Protein AF-A0AAU3KNT3-F1 (afdb_monomer_lite)

Radius of gyration: 29.98 Å; chains: 1; bounding box: 107×60×63 Å

pLDDT: mean 84.19, std 20.07, range [32.03, 98.81]

Foldseek 3Di:
DDDDDDDDDDDDDDDDDDDDDPPPPPPDPPPVDPPPQPDQPLQQLCPPHPLSPFDFALVQADADQFCDDQPRHSVNRVVLSVLVSQLCRQQEFDQCCAEVVDLVSNLVQFFLLQNVVCVVCSDPQNLLVCLQNHAYADPPKDFRPGGKGKHWYWDWDADPVRWIKIWIKMKIWTFIDDPDSSLDRDSLQRIKIKIKTWIWTADDDPVDDRSNGGIDTDDMDMDMPQFDPVQVSSSHGDHPRPPPPPDPPPDDSNVSVDSVDDDDPDPDD

Secondary structure (DSSP, 8-state):
--------------------------------PPPPP----TTSTTTTSGGGGSEEGGGG-PPPPP--BTTB-HHHHHHHHHHHHHHHHHHHT-HHHHHH---HHHHTTS-HHHHHHHGGGSSTT-HHHHTTT---BPTT--B-SSPPEEEEEEEEEE-TTS-EEEEEEEEEEEEBPPSSGGG--SGGGTEEEEEEEEEEEEE--TTS-TTT-EEEEEEEEEEEESB-HHHHTTT-B-B-TTS--SS---S-GGGGG-TTSPPPSS---

Sequence (269 aa):
MGIPAVLAVLITAALLHHPHSNTLNVNIPLTSAAPPAFQVDQARPFDNTPAANWASGAAGIVLPAAAPIGRYSAAQVESAMTRAQQLIVLERLDPHVLETGDAEPVLALLAPGQVAELRPKLTPGNESQNWWVTAKIAPGFRLLPAAPRINGDMSPALDKDGELTIKTNYIVAYAFSAPDPSAVHDPMDIIVVARQETEYTLIDDSGYDAASQGMWFGEINAFTYAGDCAWFRKGFLAPSLGEAGVGPAVRPTEQYFDPTIPLPTEHDC

Structure (mmCIF, N/CA/C/O backbone):
data_AF-A0AAU3KNT3-F1
#
_entry.id   AF-A0AAU3KNT3-F1
#
loop_
_atom_site.group_PDB
_atom_site.id
_atom_site.type_symbol
_atom_site.label_atom_id
_atom_site.label_alt_id
_atom_site.label_comp_id
_atom_site.label_asym_id
_atom_site.label_entity_id
_atom_site.label_seq_id
_atom_site.pdbx_PDB_ins_code
_atom_site.Cartn_x
_atom_site.Cartn_y
_atom_site.Cartn_z
_atom_site.occupancy
_atom_site.B_iso_or_equiv
_atom_site.auth_seq_id
_atom_site.auth_comp_id
_atom_site.auth_asym_id
_atom_site.auth_atom_id
_atom_site.pdbx_PDB_model_num
ATOM 1 N N . MET A 1 1 ? 86.315 -7.206 -9.913 1.00 38.81 1 MET A N 1
ATOM 2 C CA . MET A 1 1 ? 87.542 -7.517 -10.681 1.00 38.81 1 MET A CA 1
ATOM 3 C C . MET A 1 1 ? 87.773 -9.019 -10.606 1.00 38.81 1 MET A C 1
ATOM 5 O O . MET A 1 1 ? 87.867 -9.515 -9.495 1.00 38.81 1 MET A O 1
ATOM 9 N N . GLY A 1 2 ? 87.839 -9.706 -11.753 1.00 37.56 2 GLY A N 1
ATOM 10 C CA . GLY A 1 2 ? 88.375 -11.073 -11.872 1.00 37.56 2 GLY A CA 1
ATOM 11 C C . GLY A 1 2 ? 87.355 -12.196 -12.115 1.00 37.56 2 GLY A C 1
ATOM 12 O O . GLY A 1 2 ? 86.850 -12.775 -11.165 1.00 37.56 2 GLY A O 1
ATOM 13 N N . ILE A 1 3 ? 87.110 -12.522 -13.390 1.00 39.88 3 ILE A N 1
ATOM 14 C CA . ILE A 1 3 ? 86.593 -13.826 -13.866 1.00 39.88 3 ILE A CA 1
ATOM 15 C C . ILE A 1 3 ? 87.794 -14.793 -13.947 1.00 39.88 3 ILE A C 1
ATOM 17 O O . ILE A 1 3 ? 88.883 -14.333 -14.303 1.00 39.88 3 ILE A O 1
ATOM 21 N N . PRO A 1 4 ? 87.659 -16.081 -13.582 1.00 44.31 4 PRO A N 1
ATOM 22 C CA . PRO A 1 4 ? 87.634 -17.181 -14.575 1.00 44.31 4 PRO A CA 1
ATOM 23 C C . PRO A 1 4 ? 86.725 -18.343 -14.098 1.00 44.31 4 PRO A C 1
ATOM 25 O O . PRO A 1 4 ? 86.253 -18.335 -12.973 1.00 44.31 4 PRO A O 1
ATOM 28 N N . ALA A 1 5 ? 86.398 -19.411 -14.815 1.00 36.00 5 ALA A N 1
ATOM 29 C CA . ALA A 1 5 ? 86.617 -19.889 -16.168 1.00 36.00 5 ALA A CA 1
ATOM 30 C C . ALA A 1 5 ? 85.535 -20.958 -16.418 1.00 36.00 5 ALA A C 1
ATOM 32 O O . ALA A 1 5 ? 84.958 -21.534 -15.498 1.00 36.00 5 ALA A O 1
ATOM 33 N N . VAL A 1 6 ? 85.297 -21.201 -17.697 1.00 32.28 6 VAL A N 1
ATOM 34 C CA . VAL A 1 6 ? 84.351 -22.144 -18.283 1.00 32.28 6 VAL A CA 1
ATOM 35 C C . VAL A 1 6 ? 84.777 -23.593 -18.023 1.00 32.28 6 VAL A C 1
ATOM 37 O O . VAL A 1 6 ? 85.951 -23.920 -18.184 1.00 32.28 6 VAL A O 1
ATOM 40 N N . LEU A 1 7 ? 83.813 -24.478 -17.747 1.00 33.75 7 LEU A N 1
ATOM 41 C CA . LEU A 1 7 ? 83.966 -25.913 -17.982 1.00 33.75 7 LEU A CA 1
ATOM 42 C C . LEU A 1 7 ? 82.823 -26.398 -18.880 1.00 33.75 7 LEU A C 1
ATOM 44 O O . LEU A 1 7 ? 81.652 -26.361 -18.511 1.00 33.75 7 LEU A O 1
ATOM 48 N N . ALA A 1 8 ? 83.198 -26.796 -20.092 1.00 32.03 8 ALA A N 1
ATOM 49 C CA . ALA A 1 8 ? 82.325 -27.353 -21.108 1.00 32.03 8 ALA A CA 1
ATOM 50 C C . ALA A 1 8 ? 82.106 -28.849 -20.842 1.00 32.03 8 ALA A C 1
ATOM 52 O O . ALA A 1 8 ? 83.071 -29.595 -20.681 1.00 32.03 8 ALA A O 1
ATOM 53 N N . VAL A 1 9 ? 80.848 -29.292 -20.845 1.00 36.00 9 VAL A N 1
ATOM 54 C CA . VAL A 1 9 ? 80.492 -30.713 -20.908 1.00 36.00 9 VAL A CA 1
ATOM 55 C C . VAL A 1 9 ? 79.796 -30.957 -22.241 1.00 36.00 9 VAL A C 1
ATOM 57 O O . VAL A 1 9 ? 78.704 -30.457 -22.501 1.00 36.00 9 VAL A O 1
ATOM 60 N N . LEU A 1 10 ? 80.485 -31.708 -23.097 1.00 33.81 10 LEU A N 1
ATOM 61 C CA . LEU A 1 10 ? 79.974 -32.301 -24.326 1.00 33.81 10 LEU A CA 1
ATOM 62 C C . LEU A 1 10 ? 78.996 -33.423 -23.964 1.00 33.81 10 LEU A C 1
ATOM 64 O O . LEU A 1 10 ? 79.402 -34.412 -23.357 1.00 33.81 10 LEU A O 1
ATOM 68 N N . ILE A 1 11 ? 77.733 -33.298 -24.372 1.00 36.53 11 ILE A N 1
ATOM 69 C CA . ILE A 1 11 ? 76.789 -34.420 -24.406 1.00 36.53 11 ILE A CA 1
ATOM 70 C C . ILE A 1 11 ? 76.469 -34.700 -25.871 1.00 36.53 11 ILE A C 1
ATOM 72 O O . ILE A 1 11 ? 75.961 -33.853 -26.603 1.00 36.53 11 ILE A O 1
ATOM 76 N N . THR A 1 12 ? 76.840 -35.899 -26.294 1.00 35.97 12 THR A N 1
ATOM 77 C CA . THR A 1 12 ? 76.614 -36.478 -27.612 1.00 35.97 12 THR A CA 1
ATOM 78 C C . THR A 1 12 ? 75.119 -36.643 -27.889 1.00 35.97 12 THR A C 1
ATOM 80 O O . THR A 1 12 ? 74.399 -37.309 -27.148 1.00 35.97 12 THR A O 1
ATOM 83 N N . ALA A 1 13 ? 74.655 -36.051 -28.989 1.00 34.31 13 ALA A N 1
ATOM 84 C CA . ALA A 1 13 ? 73.304 -36.226 -29.503 1.00 34.31 13 ALA A CA 1
ATOM 85 C C . ALA A 1 13 ? 73.156 -37.612 -30.155 1.00 34.31 13 ALA A C 1
ATOM 87 O O . ALA A 1 13 ? 73.777 -37.891 -31.180 1.00 34.31 13 ALA A O 1
ATOM 88 N N . ALA A 1 14 ? 72.312 -38.473 -29.584 1.00 37.47 14 ALA A N 1
ATOM 89 C CA . ALA A 1 14 ? 71.797 -39.654 -30.267 1.00 37.47 14 ALA A CA 1
ATOM 90 C C . ALA A 1 14 ? 70.493 -39.276 -30.987 1.00 37.47 14 ALA A C 1
ATOM 92 O O . ALA A 1 14 ? 69.484 -38.966 -30.353 1.00 37.47 14 ALA A O 1
ATOM 93 N N . LEU A 1 15 ? 70.535 -39.270 -32.322 1.00 40.66 15 LEU A N 1
ATOM 94 C CA . LEU A 1 15 ? 69.383 -39.054 -33.196 1.00 40.66 15 LEU A CA 1
ATOM 95 C C . LEU A 1 15 ? 68.394 -40.225 -33.087 1.00 40.66 15 LEU A C 1
ATOM 97 O O . LEU A 1 15 ? 68.618 -41.286 -33.665 1.00 40.66 15 LEU A O 1
ATOM 101 N N . LEU A 1 16 ? 67.267 -40.007 -32.411 1.00 42.38 16 LEU A N 1
ATOM 102 C CA . LEU A 1 16 ? 66.078 -40.853 -32.515 1.00 42.38 16 LEU A CA 1
ATOM 103 C C . LEU A 1 16 ? 65.054 -40.149 -33.410 1.00 42.38 16 LEU A C 1
ATOM 105 O O . LEU A 1 16 ? 64.386 -39.201 -32.993 1.00 42.38 16 LEU A O 1
ATOM 109 N N . HIS A 1 17 ? 64.962 -40.622 -34.654 1.00 44.31 17 HIS A N 1
ATOM 110 C CA . HIS A 1 17 ? 63.930 -40.252 -35.620 1.00 44.31 17 HIS A CA 1
ATOM 111 C C . HIS A 1 17 ? 62.540 -40.494 -35.017 1.00 44.31 17 HIS A C 1
ATOM 113 O O . HIS A 1 17 ? 62.153 -41.642 -34.812 1.00 44.31 17 HIS A O 1
ATOM 119 N N . HIS A 1 18 ? 61.793 -39.420 -34.757 1.00 44.78 18 HIS A N 1
ATOM 120 C CA . HIS A 1 18 ? 60.367 -39.492 -34.445 1.00 44.78 18 HIS A CA 1
ATOM 121 C C . HIS A 1 18 ? 59.552 -39.048 -35.669 1.00 44.78 18 HIS A C 1
ATOM 123 O O . HIS A 1 18 ? 59.924 -38.073 -36.326 1.00 44.78 18 HIS A O 1
ATOM 129 N N . PRO A 1 19 ? 58.479 -39.780 -36.009 1.00 43.50 19 PRO A N 1
ATOM 130 C CA . PRO A 1 19 ? 57.713 -39.580 -37.232 1.00 43.50 19 PRO A CA 1
ATOM 131 C C . PRO A 1 19 ? 57.006 -38.221 -37.242 1.00 43.50 19 PRO A C 1
ATOM 133 O O . PRO A 1 19 ? 56.515 -37.752 -36.218 1.00 43.50 19 PRO A O 1
ATOM 136 N N . HIS A 1 20 ? 56.939 -37.609 -38.427 1.00 39.12 20 HIS A N 1
ATOM 137 C CA . HIS A 1 20 ? 56.160 -36.403 -38.690 1.00 39.12 20 HIS A CA 1
ATOM 138 C C . HIS A 1 20 ? 54.691 -36.611 -38.297 1.00 39.12 20 HIS A C 1
ATOM 140 O O . HIS A 1 20 ? 53.925 -37.248 -39.019 1.00 39.12 20 HIS A O 1
ATOM 146 N N . SER A 1 21 ? 54.283 -36.040 -37.165 1.00 47.41 21 SER A N 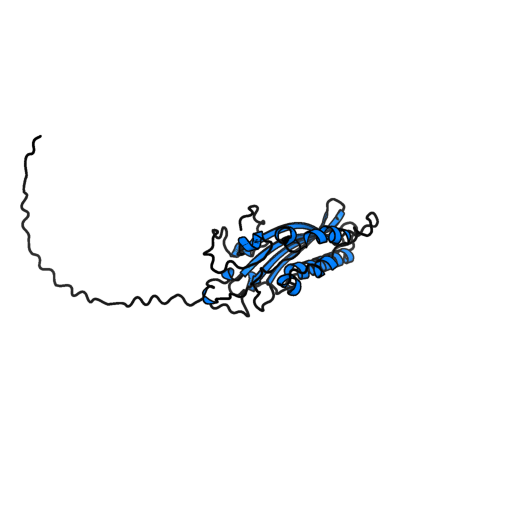1
ATOM 147 C CA . SER A 1 21 ? 52.873 -35.861 -36.837 1.00 47.41 21 SER A CA 1
ATOM 148 C C . SER A 1 21 ? 52.301 -34.773 -37.744 1.00 47.41 21 SER A C 1
ATOM 150 O O . SER A 1 21 ? 52.537 -33.586 -37.530 1.00 47.41 21 SER A O 1
ATOM 152 N N . ASN A 1 22 ? 51.561 -35.184 -38.775 1.00 43.16 22 ASN A N 1
ATOM 153 C CA . ASN A 1 22 ? 50.685 -34.308 -39.550 1.00 43.16 22 ASN A CA 1
ATOM 154 C C . ASN A 1 22 ? 49.631 -33.713 -38.604 1.00 43.16 22 ASN A C 1
ATOM 156 O O . ASN A 1 22 ? 48.659 -34.380 -38.251 1.00 43.16 22 ASN A O 1
ATOM 160 N N . THR A 1 23 ? 49.805 -32.463 -38.181 1.00 46.16 23 THR A N 1
ATOM 161 C CA . THR A 1 23 ? 48.745 -31.715 -37.504 1.00 46.16 23 THR A CA 1
ATOM 162 C C . THR A 1 23 ? 47.722 -31.286 -38.547 1.00 46.16 23 THR A C 1
ATOM 164 O O . THR A 1 23 ? 47.952 -30.352 -39.315 1.00 46.16 23 THR A O 1
ATOM 167 N N . LEU A 1 24 ? 46.588 -31.986 -38.595 1.00 45.69 24 LEU A N 1
ATOM 168 C CA . LEU A 1 24 ? 45.387 -31.490 -39.257 1.00 45.69 24 LEU A CA 1
ATOM 169 C C . LEU A 1 24 ? 44.935 -30.228 -38.510 1.00 45.69 24 LEU A C 1
ATOM 171 O O . LEU A 1 24 ? 44.386 -30.314 -37.413 1.00 45.69 24 LEU A O 1
ATOM 175 N N . ASN A 1 25 ? 45.188 -29.058 -39.097 1.00 49.94 25 ASN A N 1
ATOM 176 C CA . ASN A 1 25 ? 44.596 -27.800 -38.655 1.00 49.94 25 ASN A CA 1
ATOM 177 C C . ASN A 1 25 ? 43.091 -27.848 -38.936 1.00 49.94 25 ASN A C 1
ATOM 179 O O . ASN A 1 25 ? 42.632 -27.504 -40.025 1.00 49.94 25 ASN A O 1
ATOM 183 N N . VAL A 1 26 ? 42.319 -28.293 -37.949 1.00 48.62 26 VAL A N 1
ATOM 184 C CA . VAL A 1 26 ? 40.870 -28.112 -37.945 1.00 48.62 26 VAL A CA 1
ATOM 185 C C . VAL A 1 26 ? 40.608 -26.664 -37.538 1.00 48.62 26 VAL A C 1
ATOM 187 O O . VAL A 1 26 ? 40.614 -26.327 -36.357 1.00 48.62 26 VAL A O 1
ATOM 190 N N . ASN A 1 27 ? 40.395 -25.793 -38.526 1.00 51.06 27 ASN A N 1
ATOM 191 C CA . ASN A 1 27 ? 39.781 -24.489 -38.292 1.00 51.06 27 ASN A CA 1
ATOM 192 C C . ASN A 1 27 ? 38.331 -24.733 -37.860 1.00 51.06 27 ASN A C 1
ATOM 194 O O . ASN A 1 27 ? 37.451 -24.902 -38.701 1.00 51.06 27 ASN A O 1
ATOM 198 N N . ILE A 1 28 ? 38.082 -24.777 -36.552 1.00 56.41 28 ILE A N 1
ATOM 199 C CA . ILE A 1 28 ? 36.731 -24.651 -36.010 1.00 56.41 28 ILE A CA 1
ATOM 200 C C . ILE A 1 28 ? 36.399 -23.158 -36.097 1.00 56.41 28 ILE A C 1
ATOM 202 O O . ILE A 1 28 ? 37.044 -22.372 -35.397 1.00 56.41 28 ILE A O 1
ATOM 206 N N . PRO A 1 29 ? 35.460 -22.713 -36.951 1.00 51.22 29 PRO A N 1
ATOM 207 C CA . PRO A 1 29 ? 34.965 -21.355 -36.833 1.00 51.22 29 PRO A CA 1
ATOM 208 C C . PRO A 1 29 ? 34.344 -21.228 -35.441 1.00 51.22 29 PRO A C 1
ATOM 210 O O . PRO A 1 29 ? 33.356 -21.889 -35.130 1.00 51.22 29 PRO A O 1
ATOM 213 N N . LEU A 1 30 ? 34.942 -20.396 -34.587 1.00 48.66 30 LEU A N 1
ATOM 214 C CA . LEU A 1 30 ? 34.310 -19.921 -33.361 1.00 48.66 30 LEU A CA 1
ATOM 215 C C . LEU A 1 30 ? 33.173 -18.987 -33.776 1.00 48.66 30 LEU A C 1
ATOM 217 O O . LEU A 1 30 ? 33.281 -17.766 -33.710 1.00 48.66 30 LEU A O 1
ATOM 221 N N . THR A 1 31 ? 32.071 -19.558 -34.254 1.00 51.12 31 THR A N 1
ATOM 222 C CA . THR A 1 31 ? 30.797 -18.856 -34.239 1.00 51.12 31 THR A CA 1
ATOM 223 C C . THR A 1 31 ? 30.369 -18.851 -32.779 1.00 51.12 31 THR A C 1
ATOM 225 O O . THR A 1 31 ? 29.704 -19.770 -32.311 1.00 51.12 31 THR A O 1
ATOM 228 N N . SER A 1 32 ? 30.826 -17.849 -32.024 1.00 52.97 32 SER A N 1
ATOM 229 C CA . SER A 1 32 ? 30.214 -17.515 -30.743 1.00 52.97 32 SER A CA 1
ATOM 230 C C . SER A 1 32 ? 28.806 -17.029 -31.064 1.00 52.97 32 SER A C 1
ATOM 232 O O . SER A 1 32 ? 28.589 -15.841 -31.289 1.00 52.97 32 SER A O 1
ATOM 234 N N . ALA A 1 33 ? 27.861 -17.960 -31.197 1.00 57.41 33 ALA A N 1
ATOM 235 C CA . ALA A 1 33 ? 26.455 -17.616 -31.201 1.00 57.41 33 ALA A CA 1
ATOM 236 C C . ALA A 1 33 ? 26.199 -16.889 -29.879 1.00 57.41 33 ALA A C 1
ATOM 238 O O . ALA A 1 33 ? 26.482 -17.437 -28.812 1.00 57.41 33 ALA A O 1
ATOM 239 N N . ALA A 1 34 ? 25.747 -15.635 -29.953 1.00 56.88 34 ALA A N 1
ATOM 240 C CA . ALA A 1 34 ? 25.234 -14.961 -28.773 1.00 56.88 34 ALA A CA 1
ATOM 241 C C . ALA A 1 34 ? 24.179 -15.886 -28.138 1.00 56.88 34 ALA A C 1
ATOM 243 O O . ALA A 1 34 ? 23.410 -16.505 -28.888 1.00 56.88 34 ALA A O 1
ATOM 244 N N . PRO A 1 35 ? 24.165 -16.046 -26.802 1.00 54.28 35 PRO A N 1
ATOM 245 C CA . PRO A 1 35 ? 23.110 -16.809 -26.154 1.00 54.28 35 PRO A CA 1
ATOM 246 C C . PRO A 1 35 ? 21.751 -16.276 -26.635 1.00 54.28 35 PRO A C 1
ATOM 248 O O . PRO A 1 35 ? 21.630 -15.070 -26.879 1.00 54.28 35 PRO A O 1
ATOM 251 N N . PRO A 1 36 ? 20.751 -17.150 -26.850 1.00 52.44 36 PRO A N 1
ATOM 252 C CA . PRO A 1 36 ? 19.437 -16.699 -27.284 1.00 52.44 36 PRO A CA 1
ATOM 253 C C . PRO A 1 36 ? 18.943 -15.633 -26.305 1.00 52.44 36 PRO A C 1
ATOM 255 O O . PRO A 1 36 ? 18.970 -15.854 -25.095 1.00 52.44 36 PRO A O 1
ATOM 258 N N . ALA A 1 37 ? 18.544 -14.472 -26.832 1.00 58.66 37 ALA A N 1
ATOM 259 C CA . ALA A 1 37 ? 17.970 -13.406 -26.022 1.00 58.66 37 ALA A CA 1
ATOM 260 C C . ALA A 1 37 ? 16.816 -13.988 -25.199 1.00 58.66 37 ALA A C 1
ATOM 262 O O . ALA A 1 37 ? 15.975 -14.707 -25.751 1.00 58.66 37 ALA A O 1
ATOM 263 N N . PHE A 1 38 ? 16.791 -13.706 -23.897 1.00 66.56 38 PHE A N 1
ATOM 264 C CA . PHE A 1 38 ? 15.674 -14.089 -23.050 1.00 66.56 38 PHE A CA 1
ATOM 265 C C . PHE A 1 38 ? 14.406 -13.450 -23.632 1.00 66.56 38 PHE A C 1
ATOM 267 O O . PHE A 1 38 ? 14.299 -12.233 -23.760 1.00 66.56 38 PHE A O 1
ATOM 274 N N . GLN A 1 39 ? 13.469 -14.280 -24.089 1.00 69.25 39 GLN A N 1
ATOM 275 C CA . GLN A 1 39 ? 12.216 -13.800 -24.661 1.00 69.25 39 GLN A CA 1
ATOM 276 C C . GLN A 1 39 ? 11.218 -13.631 -23.519 1.00 69.25 39 GLN A C 1
ATOM 278 O O . GLN A 1 39 ? 10.672 -14.614 -23.021 1.00 69.25 39 GLN A O 1
ATOM 283 N N . VAL A 1 40 ? 10.975 -12.385 -23.113 1.00 76.00 40 VAL A N 1
ATOM 284 C CA . VAL A 1 40 ? 9.902 -12.062 -22.166 1.00 76.00 40 VAL A CA 1
ATOM 285 C C . VAL A 1 40 ? 8.558 -12.382 -22.815 1.00 76.00 40 VAL A C 1
ATOM 287 O O . VAL A 1 40 ? 8.159 -11.734 -23.786 1.00 76.00 40 VAL A O 1
ATOM 290 N N . ASP A 1 41 ? 7.820 -13.335 -22.249 1.00 84.81 41 ASP A N 1
ATOM 291 C CA . ASP A 1 41 ? 6.394 -13.464 -22.531 1.00 84.81 41 ASP A CA 1
ATOM 292 C C . ASP A 1 41 ? 5.657 -12.332 -21.809 1.00 84.81 41 ASP A C 1
ATOM 294 O O . ASP A 1 41 ? 5.425 -12.380 -20.603 1.00 84.81 41 ASP A O 1
ATOM 298 N N . GLN A 1 42 ? 5.289 -11.288 -22.551 1.00 82.75 42 GLN A N 1
ATOM 299 C CA . GLN A 1 42 ? 4.629 -10.112 -21.982 1.00 82.75 42 GLN A CA 1
ATOM 300 C C . GLN A 1 42 ? 3.289 -10.433 -21.302 1.00 82.75 42 GLN A C 1
ATOM 302 O O . GLN A 1 42 ? 2.850 -9.669 -20.444 1.00 82.75 42 GLN A O 1
ATOM 307 N N . ALA A 1 43 ? 2.640 -11.546 -21.668 1.00 85.00 43 ALA A N 1
ATOM 308 C CA . ALA A 1 43 ? 1.402 -11.998 -21.037 1.00 85.00 43 ALA A CA 1
ATOM 309 C C . ALA A 1 43 ? 1.657 -12.803 -19.752 1.00 85.00 43 ALA A C 1
ATOM 311 O O . ALA A 1 43 ? 0.766 -12.920 -18.907 1.00 85.00 43 ALA A O 1
ATOM 312 N N . ARG A 1 44 ? 2.867 -13.348 -19.587 1.00 90.12 44 ARG A N 1
ATOM 313 C CA . ARG A 1 44 ? 3.299 -14.098 -18.401 1.00 90.12 44 ARG A CA 1
ATOM 314 C C . ARG A 1 44 ? 4.675 -13.627 -17.913 1.00 90.12 44 ARG A C 1
ATOM 316 O O . ARG A 1 44 ? 5.605 -14.425 -17.817 1.00 90.12 44 ARG A O 1
ATOM 323 N N . PRO A 1 45 ? 4.823 -12.341 -17.551 1.00 92.69 45 PRO A N 1
ATOM 324 C CA . PRO A 1 45 ? 6.142 -11.786 -17.263 1.00 92.69 45 PRO A CA 1
ATOM 325 C C . PRO A 1 45 ? 6.763 -12.319 -15.970 1.00 92.69 45 PRO A C 1
ATOM 327 O O . PRO A 1 45 ? 7.957 -12.165 -15.766 1.00 92.69 45 PRO A O 1
ATOM 330 N N . PHE A 1 46 ? 5.963 -12.951 -15.108 1.00 93.81 46 PHE A N 1
ATOM 331 C CA . PHE A 1 46 ? 6.411 -13.515 -13.836 1.00 93.81 46 PHE A CA 1
ATOM 332 C C . PHE A 1 46 ? 6.855 -14.981 -13.939 1.00 93.81 46 PHE A C 1
ATOM 334 O O . PHE A 1 46 ? 7.303 -15.527 -12.929 1.00 93.81 46 PHE A O 1
ATOM 341 N N . ASP A 1 47 ? 6.723 -15.631 -15.104 1.00 91.88 47 ASP A N 1
ATOM 342 C CA . ASP A 1 47 ? 7.170 -17.016 -15.294 1.00 91.88 47 ASP A CA 1
ATOM 343 C C . ASP A 1 47 ? 8.650 -17.161 -14.893 1.00 91.88 47 ASP A C 1
ATOM 345 O O . ASP A 1 47 ? 9.480 -16.298 -15.173 1.00 91.88 47 ASP A O 1
ATOM 349 N N . ASN A 1 48 ? 8.983 -18.278 -14.240 1.00 88.81 48 ASN A N 1
ATOM 350 C CA . ASN A 1 48 ? 10.304 -18.550 -13.650 1.00 88.81 48 ASN A CA 1
ATOM 351 C C . ASN A 1 48 ? 10.690 -17.662 -12.449 1.00 88.81 48 ASN A C 1
ATOM 353 O O . ASN A 1 48 ? 11.851 -17.651 -12.051 1.00 88.81 48 ASN A O 1
ATOM 357 N N . THR A 1 49 ? 9.724 -16.990 -11.817 1.00 90.88 49 THR A N 1
ATOM 358 C CA . THR A 1 49 ? 9.896 -16.355 -10.498 1.00 90.88 49 THR A CA 1
ATOM 359 C C . THR A 1 49 ? 8.910 -16.932 -9.477 1.00 90.88 49 THR A C 1
ATOM 361 O O . THR A 1 49 ? 7.858 -17.453 -9.867 1.00 90.88 49 THR A O 1
ATOM 364 N N . PRO A 1 50 ? 9.167 -16.809 -8.160 1.00 94.06 50 PRO A N 1
ATOM 365 C CA . PRO A 1 50 ? 8.188 -17.185 -7.139 1.00 94.06 50 PRO A CA 1
ATOM 366 C C . PRO A 1 50 ? 6.829 -16.479 -7.295 1.00 94.06 50 PRO A C 1
ATOM 368 O O . PRO A 1 50 ? 5.792 -17.083 -7.009 1.00 94.06 50 PRO A O 1
ATOM 371 N N . ALA A 1 51 ? 6.815 -15.244 -7.816 1.00 95.38 51 ALA A N 1
ATOM 372 C CA . ALA A 1 51 ? 5.599 -14.458 -8.031 1.00 95.38 51 ALA A CA 1
ATOM 373 C C . ALA A 1 51 ? 4.642 -15.047 -9.083 1.00 95.38 51 ALA A C 1
ATOM 375 O O . ALA A 1 51 ? 3.461 -14.692 -9.085 1.00 95.38 51 ALA A O 1
ATOM 376 N N . ALA A 1 52 ? 5.091 -15.986 -9.928 1.00 94.88 52 ALA A N 1
ATOM 377 C CA . ALA A 1 52 ? 4.208 -16.732 -10.831 1.00 94.88 52 ALA A CA 1
ATOM 378 C C . ALA A 1 52 ? 3.078 -17.464 -10.083 1.00 94.88 52 ALA A C 1
ATOM 380 O O . ALA A 1 52 ? 1.989 -17.646 -10.626 1.00 94.88 52 ALA A O 1
ATOM 381 N N . ASN A 1 53 ? 3.330 -17.858 -8.829 1.00 95.19 53 ASN A N 1
ATOM 382 C CA . ASN A 1 53 ? 2.382 -18.598 -7.994 1.00 95.19 53 ASN A CA 1
ATOM 383 C C . ASN A 1 53 ? 1.462 -17.693 -7.162 1.00 95.19 53 ASN A C 1
ATOM 385 O O . ASN A 1 53 ? 0.601 -18.191 -6.438 1.00 95.19 53 ASN A O 1
ATOM 389 N N . TRP A 1 54 ? 1.645 -16.375 -7.225 1.00 96.81 54 TRP A N 1
ATOM 390 C CA . TRP A 1 54 ? 0.838 -15.421 -6.472 1.00 96.81 54 TRP A CA 1
ATOM 391 C C . TRP A 1 54 ? -0.419 -15.029 -7.240 1.00 96.81 54 TRP A C 1
ATOM 393 O O . TRP A 1 54 ? -0.473 -15.058 -8.475 1.00 96.81 54 TRP A O 1
ATOM 403 N N . ALA A 1 55 ? -1.444 -14.607 -6.509 1.00 97.19 55 ALA A N 1
ATOM 404 C CA . ALA A 1 55 ? -2.642 -14.065 -7.123 1.00 97.19 55 ALA A CA 1
ATOM 405 C C . ALA A 1 55 ? -2.366 -12.692 -7.768 1.00 97.19 55 ALA A C 1
ATOM 407 O O . ALA A 1 55 ? -1.454 -11.954 -7.389 1.00 97.19 55 ALA A O 1
ATOM 408 N N . SER A 1 56 ? -3.155 -12.370 -8.791 1.00 96.56 56 SER A N 1
ATOM 409 C CA . SER A 1 56 ? -3.085 -11.090 -9.499 1.00 96.56 56 SER A CA 1
ATOM 410 C C . SER A 1 56 ? -3.930 -10.025 -8.810 1.00 96.56 56 SER A C 1
ATOM 412 O O . SER A 1 56 ? -5.110 -10.252 -8.535 1.00 96.56 56 SER A O 1
ATOM 414 N N . GLY A 1 57 ? -3.356 -8.836 -8.625 1.00 96.69 57 GLY A N 1
ATOM 415 C CA . GLY A 1 57 ? -4.059 -7.661 -8.118 1.00 96.69 57 GLY A CA 1
ATOM 416 C C . GLY A 1 57 ? -4.789 -7.921 -6.797 1.00 96.69 57 GLY A C 1
ATOM 417 O O . GLY A 1 57 ? -4.326 -8.680 -5.952 1.00 96.69 57 GLY A O 1
ATOM 418 N N . ALA A 1 58 ? -5.972 -7.325 -6.634 1.00 97.19 58 ALA A N 1
ATOM 419 C CA . ALA A 1 58 ? -6.751 -7.406 -5.395 1.00 97.19 58 ALA A CA 1
ATOM 420 C C . ALA A 1 58 ? -7.078 -8.843 -4.935 1.00 97.19 58 ALA A C 1
ATOM 422 O O . ALA A 1 58 ? -7.307 -9.065 -3.749 1.00 97.19 58 ALA A O 1
ATOM 423 N N . ALA A 1 59 ? -7.064 -9.830 -5.840 1.00 97.38 59 ALA A N 1
ATOM 424 C CA . ALA A 1 59 ? -7.332 -11.224 -5.493 1.00 97.38 59 ALA A CA 1
ATOM 425 C C . ALA A 1 59 ? -6.271 -11.839 -4.559 1.00 97.38 59 ALA A C 1
ATOM 427 O O . ALA A 1 59 ? -6.548 -12.858 -3.932 1.00 97.38 59 ALA A O 1
ATOM 428 N N . GLY A 1 60 ? -5.074 -11.247 -4.458 1.00 96.56 60 GLY A N 1
ATOM 429 C CA . GLY A 1 60 ? -4.042 -11.680 -3.507 1.00 96.56 60 GLY A CA 1
ATOM 430 C C . GLY A 1 60 ? -4.137 -11.045 -2.123 1.00 96.56 60 GLY A C 1
ATOM 431 O O . GLY A 1 60 ? -3.326 -11.359 -1.258 1.00 96.56 60 GLY A O 1
ATOM 432 N N . ILE A 1 61 ? -5.126 -10.181 -1.887 1.00 97.94 61 ILE A N 1
ATOM 433 C CA . ILE A 1 61 ? -5.356 -9.550 -0.587 1.00 97.94 61 ILE A CA 1
ATOM 434 C C . ILE A 1 61 ? -6.542 -10.253 0.068 1.00 97.94 61 ILE A C 1
ATOM 436 O O . ILE A 1 61 ? -7.695 -9.866 -0.121 1.00 97.94 61 ILE A O 1
ATOM 440 N N . VAL A 1 62 ? -6.263 -11.326 0.804 1.00 96.94 62 VAL A N 1
ATOM 441 C CA . VAL A 1 62 ? -7.291 -12.130 1.475 1.00 96.94 62 VAL A CA 1
ATOM 442 C C . VAL A 1 62 ? -7.461 -11.652 2.912 1.00 96.94 62 VAL A C 1
ATOM 444 O O . VAL A 1 62 ? -6.498 -11.600 3.673 1.00 96.94 62 VAL A O 1
ATOM 447 N N . LEU A 1 63 ? -8.697 -11.329 3.290 1.00 98.00 63 LEU A N 1
ATOM 448 C CA . LEU A 1 63 ? -9.028 -10.964 4.664 1.00 98.00 63 LEU A CA 1
ATOM 449 C C . LEU A 1 63 ? -9.101 -12.230 5.531 1.00 98.00 63 LEU A C 1
ATOM 451 O O . LEU A 1 63 ? -9.779 -13.190 5.142 1.00 98.00 63 LEU A O 1
ATOM 455 N N . PRO A 1 64 ? -8.463 -12.254 6.713 1.00 97.88 64 PRO A N 1
ATOM 456 C CA . PRO A 1 64 ? -8.690 -13.319 7.677 1.00 97.88 64 PRO A CA 1
ATOM 457 C C . PRO A 1 64 ? -10.117 -13.240 8.240 1.00 97.88 64 PRO A C 1
ATOM 459 O O . PRO A 1 64 ? -10.789 -12.210 8.168 1.00 97.88 64 PRO A O 1
ATOM 462 N N . ALA A 1 65 ? -10.582 -14.336 8.844 1.00 97.69 65 ALA A N 1
ATOM 463 C CA . ALA A 1 65 ? -11.874 -14.349 9.521 1.00 97.69 65 ALA A CA 1
ATOM 464 C C . ALA A 1 65 ? -11.889 -13.327 10.670 1.00 97.69 65 ALA A C 1
ATOM 466 O O . ALA A 1 65 ? -11.040 -13.370 11.562 1.00 97.69 65 ALA A O 1
ATOM 467 N N . ALA A 1 66 ? -12.864 -12.419 10.653 1.00 98.31 66 ALA A N 1
ATOM 468 C CA . ALA A 1 66 ? -12.978 -11.386 11.670 1.00 98.31 66 ALA A CA 1
ATOM 469 C C . ALA A 1 66 ? -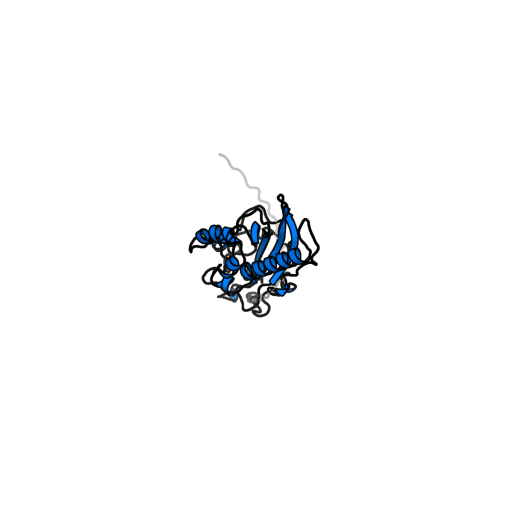13.477 -11.957 13.006 1.00 98.31 66 ALA A C 1
ATOM 471 O O . ALA A 1 66 ? -14.414 -12.757 13.064 1.00 98.31 66 ALA A O 1
ATOM 472 N N . ALA A 1 67 ? -12.873 -11.492 14.095 1.00 98.19 67 ALA A N 1
ATOM 473 C CA . ALA A 1 67 ? -13.256 -11.804 15.465 1.00 98.19 67 ALA A CA 1
ATOM 474 C C . ALA A 1 67 ? -13.302 -10.503 16.281 1.00 98.19 67 ALA A C 1
ATOM 476 O O . ALA A 1 67 ? -12.592 -9.556 15.938 1.00 98.19 67 ALA A O 1
ATOM 477 N N . PRO A 1 68 ? -14.128 -10.417 17.338 1.00 98.38 68 PRO A N 1
ATOM 478 C CA . PRO A 1 68 ? -14.136 -9.237 18.195 1.00 98.38 68 PRO A CA 1
ATOM 479 C C . PRO A 1 68 ? -12.793 -9.085 18.926 1.00 98.38 68 PRO A C 1
ATOM 481 O O . PRO A 1 68 ? -12.212 -10.076 19.374 1.00 98.38 68 PRO A O 1
ATOM 484 N N . ILE A 1 69 ? -12.325 -7.846 19.080 1.00 97.88 69 ILE A N 1
ATOM 485 C CA . ILE A 1 69 ? -11.079 -7.513 19.781 1.00 97.88 69 ILE A CA 1
ATOM 486 C C . ILE A 1 69 ? -11.235 -6.201 20.555 1.00 97.88 69 ILE A C 1
ATOM 488 O O . ILE A 1 69 ? -11.683 -5.189 20.019 1.00 97.88 69 ILE A O 1
ATOM 492 N N . GLY A 1 70 ? -10.886 -6.211 21.844 1.00 96.31 70 GLY A N 1
ATOM 493 C CA . GLY A 1 70 ? -11.090 -5.053 22.718 1.00 96.31 70 GLY A CA 1
ATOM 494 C C . GLY A 1 70 ? -12.552 -4.601 22.736 1.00 96.31 70 GLY A C 1
ATOM 495 O O . GLY A 1 70 ? -13.447 -5.392 23.032 1.00 96.31 70 GLY A O 1
ATOM 496 N N . ARG A 1 71 ? -12.785 -3.325 22.406 1.00 96.00 71 ARG A N 1
ATOM 497 C CA . ARG A 1 71 ? -14.129 -2.732 22.291 1.00 96.00 71 ARG A CA 1
ATOM 498 C C . ARG A 1 71 ? -14.797 -2.953 20.929 1.00 96.00 71 ARG A C 1
ATOM 500 O O . ARG A 1 71 ? -15.967 -2.617 20.774 1.00 96.00 71 ARG A O 1
ATOM 507 N N . TYR A 1 72 ? -14.073 -3.502 19.956 1.00 98.31 72 TYR A N 1
ATOM 508 C CA . TYR A 1 72 ? -14.531 -3.635 18.579 1.00 98.31 72 TYR A CA 1
ATOM 509 C C . TYR A 1 72 ? -15.235 -4.973 18.353 1.00 98.31 72 TYR A C 1
ATOM 511 O O . TYR A 1 72 ? -14.711 -6.049 18.654 1.00 98.31 72 TYR A O 1
ATOM 519 N N . SER A 1 73 ? -16.439 -4.909 17.791 1.00 98.38 73 SER A N 1
ATOM 520 C CA . SER A 1 73 ? -17.178 -6.085 17.330 1.00 98.38 73 SER A CA 1
ATOM 521 C C . SER A 1 73 ? -16.502 -6.741 16.120 1.00 98.38 73 SER A C 1
ATOM 523 O O . SER A 1 73 ? -15.759 -6.091 15.386 1.00 98.38 73 SER A O 1
ATOM 525 N N . ALA A 1 74 ? -16.815 -8.014 15.850 1.00 98.56 74 ALA A N 1
ATOM 526 C CA . ALA A 1 74 ? -16.315 -8.700 14.653 1.00 98.56 74 ALA A CA 1
ATOM 527 C C . ALA A 1 74 ? -16.647 -7.936 13.356 1.00 98.56 74 ALA A C 1
ATOM 529 O O . ALA A 1 74 ? -15.807 -7.851 12.469 1.00 98.56 74 ALA A O 1
ATOM 530 N N . ALA A 1 75 ? -17.830 -7.317 13.276 1.00 98.50 75 ALA A N 1
ATOM 531 C CA . ALA A 1 75 ? -18.237 -6.519 12.120 1.00 98.50 75 ALA A CA 1
ATOM 532 C C . ALA A 1 75 ? -17.406 -5.231 11.961 1.00 98.50 75 ALA A C 1
ATOM 534 O O . ALA A 1 75 ? -17.064 -4.853 10.844 1.00 98.50 75 ALA A O 1
ATOM 535 N N . GLN A 1 76 ? -17.042 -4.563 13.064 1.00 98.31 76 GLN A N 1
ATOM 536 C CA . GLN A 1 76 ? -16.139 -3.404 13.013 1.00 98.31 76 GLN A CA 1
ATOM 537 C C . GLN A 1 76 ? -14.731 -3.817 12.572 1.00 98.31 76 GLN A C 1
ATOM 539 O O . GLN A 1 76 ? -14.126 -3.136 11.747 1.00 98.31 76 GLN A O 1
ATOM 544 N N . VAL A 1 77 ? -14.239 -4.960 13.058 1.00 98.75 77 VAL A N 1
ATOM 545 C CA . VAL A 1 77 ? -12.946 -5.520 12.643 1.00 98.75 77 VAL A CA 1
ATOM 546 C C . VAL A 1 77 ? -12.942 -5.871 11.155 1.00 98.75 77 VAL A C 1
ATOM 548 O O . VAL A 1 77 ? -12.024 -5.484 10.435 1.00 98.75 77 VAL A O 1
ATOM 551 N N . GLU A 1 78 ? -13.989 -6.531 10.662 1.00 98.75 78 GLU A N 1
ATOM 552 C CA . GLU A 1 78 ? -14.161 -6.829 9.236 1.00 98.75 78 GLU A CA 1
ATOM 553 C C . GLU A 1 78 ? -14.206 -5.555 8.383 1.00 98.75 78 GLU A C 1
ATOM 555 O O . GLU A 1 78 ? -13.533 -5.467 7.354 1.00 98.75 78 GLU A O 1
ATOM 560 N N . SER A 1 79 ? -14.942 -4.534 8.832 1.00 98.50 79 SER A N 1
ATOM 561 C CA . SER A 1 79 ? -15.012 -3.245 8.142 1.00 98.50 79 SER A CA 1
ATOM 562 C C . SER A 1 79 ? -13.652 -2.543 8.087 1.00 98.50 79 SER A C 1
ATOM 564 O O . SER A 1 79 ? -13.315 -1.954 7.058 1.00 98.50 79 SER A O 1
ATOM 566 N N . ALA A 1 80 ? -12.863 -2.596 9.163 1.00 98.50 80 ALA A N 1
ATOM 567 C CA . ALA A 1 80 ? -11.524 -2.014 9.202 1.00 98.50 80 ALA A CA 1
ATOM 568 C C . ALA A 1 80 ? -10.562 -2.748 8.255 1.00 98.50 80 ALA A C 1
ATOM 570 O O . ALA A 1 80 ? -9.882 -2.102 7.459 1.00 98.50 80 ALA A O 1
ATOM 571 N N . MET A 1 81 ? -10.564 -4.087 8.268 1.00 98.81 81 MET A N 1
ATOM 572 C CA . MET A 1 81 ? -9.766 -4.901 7.339 1.00 98.81 81 MET A CA 1
ATOM 573 C C . MET A 1 81 ? -10.171 -4.673 5.879 1.00 98.81 81 MET A C 1
ATOM 575 O O . MET A 1 81 ? -9.310 -4.566 5.010 1.00 98.81 81 MET A O 1
ATOM 579 N N . THR A 1 82 ? -11.469 -4.518 5.602 1.00 98.75 82 THR A N 1
ATOM 580 C CA . THR A 1 82 ? -11.969 -4.183 4.258 1.00 98.75 82 THR A CA 1
ATOM 581 C C . THR A 1 82 ? -11.435 -2.831 3.793 1.00 98.75 82 THR A C 1
ATOM 583 O O . THR A 1 82 ? -11.006 -2.689 2.649 1.00 98.75 82 THR A O 1
ATOM 586 N N . ARG A 1 83 ? -11.403 -1.831 4.679 1.00 98.62 83 ARG A N 1
ATOM 587 C CA . ARG A 1 83 ? -10.861 -0.509 4.349 1.00 98.62 83 ARG A CA 1
ATOM 588 C C . ARG A 1 83 ? -9.343 -0.534 4.152 1.00 98.62 83 ARG A C 1
ATOM 590 O O . ARG A 1 83 ? -8.857 0.116 3.233 1.00 98.62 83 ARG A O 1
ATOM 597 N N . ALA A 1 84 ? -8.613 -1.321 4.944 1.00 98.75 84 ALA A N 1
ATOM 598 C CA . ALA A 1 84 ? -7.183 -1.559 4.738 1.00 98.75 84 ALA A CA 1
ATOM 599 C C . ALA A 1 84 ? -6.909 -2.250 3.387 1.00 98.75 84 ALA A C 1
ATOM 601 O O . ALA A 1 84 ? -6.047 -1.804 2.637 1.00 98.75 84 ALA A O 1
ATOM 602 N N . GLN A 1 85 ? -7.695 -3.269 3.012 1.00 98.81 85 GLN A N 1
ATOM 603 C CA . GLN A 1 85 ? -7.617 -3.885 1.681 1.00 98.81 85 GLN A CA 1
ATOM 604 C C . GLN A 1 85 ? -7.833 -2.851 0.569 1.00 98.81 85 GLN A C 1
ATOM 606 O O . GLN A 1 85 ? -7.068 -2.827 -0.392 1.00 98.81 85 GLN A O 1
ATOM 611 N N . GLN A 1 86 ? -8.857 -1.999 0.681 1.00 98.81 86 GLN A N 1
ATOM 612 C CA . GLN A 1 86 ? -9.122 -0.952 -0.311 1.00 98.81 86 GLN A CA 1
ATOM 613 C C . GLN A 1 86 ? -7.956 0.037 -0.430 1.00 98.81 86 GLN A C 1
ATOM 615 O O . GLN A 1 86 ? -7.581 0.385 -1.548 1.00 98.81 86 GLN A O 1
ATOM 620 N N . LEU A 1 87 ? -7.359 0.443 0.696 1.00 98.75 87 LEU A N 1
ATOM 621 C CA . LEU A 1 87 ? -6.159 1.283 0.709 1.00 98.75 87 LEU A CA 1
ATOM 622 C C . LEU A 1 87 ? -4.999 0.604 -0.021 1.00 98.75 87 LEU A C 1
ATOM 624 O O . LEU A 1 87 ? -4.496 1.196 -0.967 1.00 98.75 87 LEU A O 1
ATOM 628 N N . ILE A 1 88 ? -4.662 -0.650 0.308 1.00 98.69 88 ILE A N 1
ATOM 629 C CA . ILE A 1 88 ? -3.585 -1.408 -0.359 1.00 98.69 88 ILE A CA 1
ATOM 630 C C . ILE A 1 88 ? -3.824 -1.502 -1.872 1.00 98.69 88 ILE A C 1
ATOM 632 O O . ILE A 1 88 ? -2.898 -1.326 -2.666 1.00 98.69 88 ILE A O 1
ATOM 636 N N . VAL A 1 89 ? -5.066 -1.769 -2.294 1.00 98.81 89 VAL A N 1
ATOM 637 C CA . VAL A 1 89 ? -5.417 -1.801 -3.720 1.00 98.81 89 VAL A CA 1
ATOM 638 C C . VAL A 1 89 ? -5.129 -0.454 -4.374 1.00 98.81 89 VAL A C 1
ATOM 640 O O . VAL A 1 89 ? -4.454 -0.422 -5.400 1.00 98.81 89 VAL A O 1
ATOM 643 N N . LEU A 1 90 ? -5.591 0.648 -3.787 1.00 98.75 90 LEU A N 1
ATOM 644 C CA . LEU A 1 90 ? -5.402 1.979 -4.360 1.00 98.75 90 LEU A CA 1
ATOM 645 C C . LEU A 1 90 ? -3.936 2.416 -4.344 1.00 98.75 90 LEU A C 1
ATOM 647 O O . LEU A 1 90 ? -3.421 2.873 -5.356 1.00 98.75 90 LEU A O 1
ATOM 651 N N . GLU A 1 91 ? -3.239 2.250 -3.226 1.00 97.81 91 GLU A N 1
ATOM 652 C CA . GLU A 1 91 ? -1.883 2.771 -3.064 1.00 97.81 91 GLU A CA 1
ATOM 653 C C . GLU A 1 91 ? -0.818 1.926 -3.784 1.00 97.81 91 GLU A C 1
ATOM 655 O O . GLU A 1 91 ? 0.265 2.440 -4.074 1.00 97.81 91 GLU A O 1
ATOM 660 N N . ARG A 1 92 ? -1.090 0.639 -4.068 1.00 97.88 92 ARG A N 1
ATOM 661 C CA . ARG A 1 92 ? -0.100 -0.282 -4.657 1.00 97.88 92 ARG A CA 1
ATOM 662 C C . ARG A 1 92 ? -0.481 -0.920 -5.981 1.00 97.88 92 ARG A C 1
ATOM 664 O O . ARG A 1 92 ? 0.429 -1.403 -6.655 1.00 97.88 92 ARG A O 1
ATOM 671 N N . LEU A 1 93 ? -1.758 -1.009 -6.340 1.00 98.44 93 LEU A N 1
ATOM 672 C CA . LEU A 1 93 ? -2.209 -1.839 -7.466 1.00 98.44 93 LEU A CA 1
ATOM 673 C C . LEU A 1 93 ? -3.039 -1.071 -8.494 1.00 98.44 93 LEU A C 1
ATOM 675 O O . LEU A 1 93 ? -3.146 -1.529 -9.632 1.00 98.44 93 LEU A O 1
ATOM 679 N N . ASP A 1 94 ? -3.632 0.056 -8.106 1.00 98.38 94 ASP A N 1
ATOM 680 C CA . ASP A 1 94 ? -4.484 0.844 -8.982 1.00 98.38 94 ASP A CA 1
ATOM 681 C C . ASP A 1 94 ? -3.666 1.457 -10.135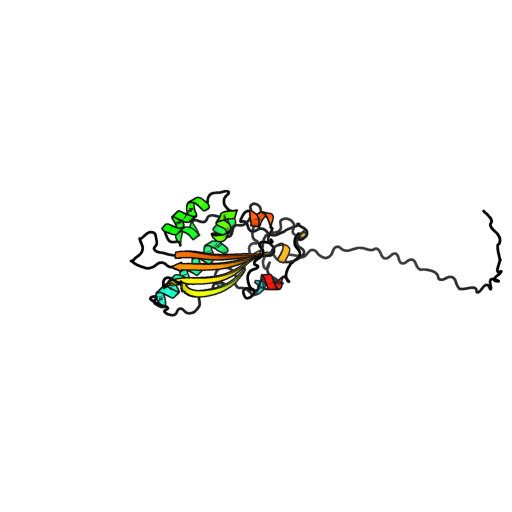 1.00 98.38 94 ASP A C 1
ATOM 683 O O . ASP A 1 94 ? -2.718 2.208 -9.885 1.00 98.38 94 ASP A O 1
ATOM 687 N N . PRO A 1 95 ? -4.001 1.152 -11.404 1.00 96.88 95 PRO A N 1
ATOM 688 C CA . PRO A 1 95 ? -3.230 1.638 -12.544 1.00 96.88 95 PRO A CA 1
ATOM 689 C C . PRO A 1 95 ? -3.179 3.164 -12.636 1.00 96.88 95 PRO A C 1
ATOM 691 O O . PRO A 1 95 ? -2.141 3.714 -12.993 1.00 96.88 95 PRO A O 1
ATOM 694 N N . HIS A 1 96 ? -4.266 3.860 -12.286 1.00 97.38 96 HIS A N 1
ATOM 695 C CA . HIS A 1 96 ? -4.301 5.321 -12.327 1.00 97.38 96 HIS A CA 1
ATOM 696 C C . HIS A 1 96 ? -3.349 5.908 -11.287 1.00 97.38 96 HIS A C 1
ATOM 698 O O . HIS A 1 96 ? -2.533 6.764 -11.632 1.00 97.38 96 HIS A O 1
ATOM 704 N N . VAL A 1 97 ? -3.374 5.408 -10.049 1.00 97.94 97 VAL A N 1
ATOM 705 C CA . VAL A 1 97 ? -2.444 5.843 -8.994 1.00 97.94 97 VAL A CA 1
ATOM 706 C C . VAL A 1 97 ? -0.994 5.540 -9.379 1.00 97.94 97 VAL A C 1
ATOM 708 O O . VAL A 1 97 ? -0.144 6.428 -9.305 1.00 97.94 97 VAL A O 1
ATOM 711 N N . LEU A 1 98 ? -0.708 4.321 -9.846 1.00 97.75 98 LEU A N 1
ATOM 712 C CA . LEU A 1 98 ? 0.645 3.899 -10.220 1.00 97.75 98 LEU A CA 1
ATOM 713 C C . LEU A 1 98 ? 1.229 4.741 -11.360 1.00 97.75 98 LEU A C 1
ATOM 715 O O . LEU A 1 98 ? 2.405 5.106 -11.319 1.00 97.75 98 LEU A O 1
ATOM 719 N N . GLU A 1 99 ? 0.434 5.032 -12.389 1.00 95.56 99 GLU A N 1
ATOM 720 C CA . GLU A 1 99 ? 0.904 5.700 -13.605 1.00 95.56 99 GLU A CA 1
ATOM 721 C C . GLU A 1 99 ? 0.935 7.225 -13.489 1.00 95.56 99 GLU A C 1
ATOM 723 O O . GLU A 1 99 ? 1.792 7.869 -14.101 1.00 95.56 99 GLU A O 1
ATOM 728 N N . THR A 1 100 ? 0.001 7.812 -12.738 1.00 95.31 100 THR A N 1
ATOM 729 C CA . THR A 1 100 ? -0.138 9.274 -12.631 1.00 95.31 100 THR A CA 1
ATOM 730 C C . THR A 1 100 ? 0.437 9.840 -11.338 1.00 95.31 100 THR A C 1
ATOM 732 O O . THR A 1 100 ? 0.752 11.027 -11.281 1.00 95.31 100 THR A O 1
ATOM 735 N N . GLY A 1 101 ? 0.579 9.009 -10.303 1.00 94.12 101 GLY A N 1
ATOM 736 C CA . GLY A 1 101 ? 0.922 9.444 -8.953 1.00 94.12 101 GLY A CA 1
ATOM 737 C C . GLY A 1 101 ? -0.206 10.182 -8.226 1.00 94.12 101 GLY A C 1
ATOM 738 O O . GLY A 1 101 ? 0.048 10.732 -7.154 1.00 94.12 101 GLY A O 1
ATOM 739 N N . ASP A 1 102 ? -1.426 10.211 -8.775 1.00 95.81 102 ASP A N 1
ATOM 740 C CA . ASP A 1 102 ? -2.587 10.841 -8.143 1.00 95.81 102 ASP A CA 1
ATOM 741 C C . ASP A 1 102 ? -2.967 10.119 -6.844 1.00 95.81 102 ASP A C 1
ATOM 743 O O . ASP A 1 102 ? -3.399 8.969 -6.848 1.00 95.81 102 ASP A O 1
ATOM 747 N N . ALA A 1 103 ? -2.803 10.811 -5.719 1.00 97.38 103 ALA A N 1
ATOM 748 C CA . ALA A 1 103 ? -3.082 10.270 -4.396 1.00 97.38 103 ALA A CA 1
ATOM 749 C C . ALA A 1 103 ? -4.533 10.489 -3.938 1.00 97.38 103 ALA A C 1
ATOM 751 O O . ALA A 1 103 ? -4.906 9.966 -2.889 1.00 97.38 103 ALA A O 1
ATOM 752 N N . GLU A 1 104 ? -5.366 11.238 -4.671 1.00 97.94 104 GLU A N 1
ATOM 753 C CA . GLU A 1 104 ? -6.736 11.548 -4.233 1.00 97.94 104 GLU A CA 1
ATOM 754 C C . GLU A 1 104 ? -7.600 10.297 -3.963 1.00 97.94 104 GLU A C 1
ATOM 756 O O . GLU A 1 104 ? -8.308 10.300 -2.951 1.00 97.94 104 GLU A O 1
ATOM 761 N N . PRO A 1 105 ? -7.517 9.192 -4.741 1.00 98.44 105 PRO A N 1
ATOM 762 C CA . PRO A 1 105 ? -8.223 7.956 -4.396 1.00 98.44 105 PRO A CA 1
ATOM 763 C C . PRO A 1 105 ? -7.843 7.410 -3.011 1.00 98.44 105 PRO A C 1
ATOM 765 O O . PRO A 1 105 ? -8.716 6.991 -2.254 1.00 98.44 105 PRO A O 1
ATOM 768 N N . VAL A 1 106 ? -6.555 7.458 -2.653 1.00 98.50 106 VAL A N 1
ATOM 769 C CA . VAL A 1 106 ? -6.060 7.016 -1.339 1.00 98.50 106 VAL A CA 1
ATOM 770 C C . VAL A 1 106 ? -6.520 7.977 -0.246 1.00 98.50 106 VAL A C 1
ATOM 772 O O . VAL A 1 106 ? -7.070 7.542 0.764 1.00 98.50 106 VAL A O 1
ATOM 775 N N . LEU A 1 107 ? -6.375 9.290 -0.463 1.00 98.44 107 LEU A N 1
ATOM 776 C CA . LEU A 1 107 ? -6.795 10.317 0.497 1.00 98.44 107 LEU A CA 1
ATOM 777 C C . LEU A 1 107 ? -8.290 10.232 0.829 1.00 98.44 107 LEU A C 1
ATOM 779 O O . LEU A 1 107 ? -8.669 10.460 1.976 1.00 98.44 107 LEU A O 1
ATOM 783 N N . ALA A 1 108 ? -9.134 9.861 -0.135 1.00 98.31 108 ALA A N 1
ATOM 784 C CA . ALA A 1 108 ? -10.572 9.697 0.073 1.00 98.31 108 ALA A CA 1
ATOM 785 C C . ALA A 1 108 ? -10.925 8.602 1.100 1.00 98.31 108 ALA A C 1
ATOM 787 O O . ALA A 1 108 ? -12.020 8.617 1.666 1.00 98.31 108 ALA A O 1
ATOM 788 N N . LEU A 1 109 ? -10.011 7.661 1.359 1.00 98.44 109 LEU A N 1
ATOM 789 C CA . LEU A 1 109 ? -10.195 6.600 2.346 1.00 98.44 109 LEU A CA 1
ATOM 790 C C . LEU A 1 109 ? -9.579 6.915 3.712 1.00 98.44 109 LEU A C 1
ATOM 792 O O . LEU A 1 109 ? -9.796 6.131 4.639 1.00 98.44 109 LEU A O 1
ATOM 796 N N . LEU A 1 110 ? -8.901 8.047 3.883 1.00 98.62 110 LEU A N 1
ATOM 797 C CA . LEU A 1 110 ? -8.258 8.423 5.142 1.00 98.62 110 LEU A CA 1
ATOM 798 C C . LEU A 1 110 ? -9.129 9.353 5.994 1.00 98.62 110 LEU A C 1
ATOM 800 O O . LEU A 1 110 ? -10.100 9.951 5.527 1.00 98.62 110 LEU A O 1
ATOM 804 N N . ALA A 1 111 ? -8.773 9.468 7.270 1.00 98.50 111 ALA A N 1
ATOM 805 C CA . ALA A 1 111 ? -9.341 10.453 8.175 1.00 98.50 111 ALA A CA 1
ATOM 806 C C . ALA A 1 111 ? -9.034 11.888 7.697 1.00 98.50 111 ALA A C 1
ATOM 808 O O . ALA A 1 111 ? -7.921 12.149 7.222 1.00 98.50 111 ALA A O 1
ATOM 809 N N . PRO A 1 112 ? -9.962 12.852 7.854 1.00 98.50 112 PRO A N 1
ATOM 810 C CA . PRO A 1 112 ? -9.759 14.225 7.385 1.00 98.50 112 PRO A CA 1
ATOM 811 C C . PRO A 1 112 ? -8.500 14.899 7.945 1.00 98.50 112 PRO A C 1
ATOM 813 O O . PRO A 1 112 ? -7.834 15.649 7.230 1.00 98.50 112 PRO A O 1
ATOM 816 N N . GLY A 1 113 ? -8.152 14.616 9.203 1.00 98.44 113 GLY A N 1
ATOM 817 C CA . GLY A 1 113 ? -6.927 15.101 9.834 1.00 98.44 113 GLY A CA 1
ATOM 818 C C . GLY A 1 113 ? -5.675 14.598 9.113 1.00 98.44 113 GLY A C 1
ATOM 819 O O . GLY A 1 113 ? -4.831 15.406 8.727 1.00 98.44 113 GLY A O 1
ATOM 820 N N . GLN A 1 114 ? -5.599 13.296 8.816 1.00 97.81 114 GLN A N 1
ATOM 821 C CA . GLN A 1 114 ? -4.484 12.714 8.062 1.00 97.81 114 GLN A CA 1
ATOM 822 C C . GLN A 1 114 ? -4.397 13.315 6.654 1.00 97.81 114 GLN A C 1
ATOM 824 O O . GLN A 1 114 ? -3.309 13.630 6.175 1.00 97.81 114 GLN A O 1
ATOM 829 N N . VAL A 1 115 ? -5.538 13.530 5.990 1.00 98.50 115 VAL A N 1
ATOM 830 C CA . VAL A 1 115 ? -5.572 14.187 4.674 1.00 98.50 115 VAL A CA 1
ATOM 831 C C . VAL A 1 115 ? -4.973 15.592 4.751 1.00 98.50 115 VAL A C 1
ATOM 833 O O . VAL A 1 115 ? -4.191 15.970 3.877 1.00 98.50 115 VAL A O 1
ATOM 836 N N . ALA A 1 116 ? -5.300 16.367 5.788 1.00 98.19 116 ALA A N 1
ATOM 837 C CA . ALA A 1 116 ? -4.738 17.700 5.988 1.00 98.19 116 ALA A CA 1
ATOM 838 C C . ALA A 1 116 ? -3.216 17.669 6.225 1.00 98.19 116 ALA A C 1
ATOM 840 O O . ALA A 1 116 ? -2.509 18.550 5.736 1.00 98.19 116 ALA A O 1
ATOM 841 N N . GLU A 1 117 ? -2.701 16.644 6.909 1.00 96.69 117 GLU A N 1
ATOM 842 C CA . GLU A 1 117 ? -1.261 16.446 7.128 1.00 96.69 117 GLU A CA 1
ATOM 843 C C . GLU A 1 117 ? -0.504 16.009 5.868 1.00 96.69 117 GLU A C 1
ATOM 845 O O . GLU A 1 117 ? 0.646 16.407 5.653 1.00 96.69 117 GLU A O 1
ATOM 850 N N . LEU A 1 118 ? -1.129 15.171 5.038 1.00 96.75 118 LEU A N 1
ATOM 851 C CA . LEU A 1 118 ? -0.518 14.612 3.834 1.00 96.75 118 LEU A CA 1
ATOM 852 C C . LEU A 1 118 ? -0.522 15.588 2.664 1.00 96.75 118 LEU A C 1
ATOM 854 O O . LEU A 1 118 ? 0.452 15.651 1.917 1.00 96.75 118 LEU A O 1
ATOM 858 N N . ARG A 1 119 ? -1.594 16.366 2.498 1.00 95.81 119 ARG A N 1
ATOM 859 C CA . ARG A 1 119 ? -1.804 17.216 1.316 1.00 95.81 119 ARG A CA 1
ATOM 860 C C . ARG A 1 119 ? -0.620 18.153 1.003 1.00 95.81 119 ARG A C 1
ATOM 862 O O . ARG A 1 119 ? -0.230 18.203 -0.161 1.00 95.81 119 ARG A O 1
ATOM 869 N N . PRO A 1 120 ? 0.035 18.822 1.975 1.00 94.75 120 PRO A N 1
ATOM 870 C CA . PRO A 1 120 ? 1.227 19.634 1.702 1.00 94.75 120 PRO A CA 1
ATOM 871 C C . PRO A 1 120 ? 2.453 18.828 1.238 1.00 94.75 120 PRO A C 1
ATOM 873 O O . PRO A 1 120 ? 3.333 19.378 0.581 1.00 94.75 120 PRO A O 1
ATOM 876 N N . LYS A 1 121 ? 2.532 17.535 1.579 1.00 93.31 121 LYS A N 1
ATOM 877 C CA . LYS A 1 121 ? 3.641 16.634 1.217 1.00 93.31 121 LYS A CA 1
ATOM 878 C C . LYS A 1 121 ? 3.456 15.998 -0.163 1.00 93.31 121 LYS A C 1
ATOM 880 O O . LYS A 1 121 ? 4.419 15.488 -0.726 1.00 93.31 121 LYS A O 1
ATOM 885 N N . LEU A 1 122 ? 2.241 16.032 -0.710 1.00 94.50 122 LEU A N 1
ATOM 886 C CA . LEU A 1 122 ? 1.863 15.418 -1.990 1.00 94.50 122 LEU A CA 1
ATOM 887 C C . LEU A 1 122 ? 1.990 16.378 -3.187 1.00 94.50 122 LEU A C 1
ATOM 889 O O . LEU A 1 122 ? 1.445 16.126 -4.257 1.00 94.50 122 LEU A O 1
ATOM 893 N N . THR A 1 123 ? 2.704 17.493 -3.026 1.00 91.56 123 THR A N 1
ATOM 894 C CA . THR A 1 123 ? 2.982 18.422 -4.126 1.00 91.56 123 THR A CA 1
ATOM 895 C C . THR A 1 123 ? 4.060 17.867 -5.065 1.00 91.56 123 THR A C 1
ATOM 897 O O . THR A 1 123 ? 5.007 17.246 -4.573 1.00 91.56 123 THR A O 1
ATOM 900 N N . PRO A 1 124 ? 3.994 18.152 -6.380 1.00 90.19 124 PRO A N 1
ATOM 901 C CA . PRO A 1 124 ? 5.035 17.748 -7.324 1.00 90.19 124 PRO A CA 1
ATOM 902 C C . PRO A 1 124 ? 6.439 18.154 -6.858 1.00 90.19 124 PRO A C 1
ATOM 904 O O . PRO A 1 124 ? 6.642 19.288 -6.417 1.00 90.19 124 PRO A O 1
ATOM 907 N N . GLY A 1 125 ? 7.401 17.239 -6.961 1.00 90.25 125 GLY A N 1
ATOM 908 C CA . GLY A 1 125 ? 8.786 17.421 -6.510 1.00 90.25 125 GLY A CA 1
ATOM 909 C C . GLY A 1 125 ? 9.085 16.908 -5.094 1.00 90.25 125 GLY A C 1
ATOM 910 O O . GLY A 1 125 ? 10.252 16.879 -4.704 1.00 90.25 125 GLY A O 1
ATOM 911 N N . ASN A 1 126 ? 8.068 16.490 -4.331 1.00 94.25 126 ASN A N 1
ATOM 912 C CA . ASN A 1 126 ? 8.223 15.911 -2.988 1.00 94.25 126 ASN A CA 1
ATOM 913 C C . ASN A 1 126 ? 8.101 14.376 -2.965 1.00 94.25 126 ASN A C 1
ATOM 915 O O . ASN A 1 126 ? 7.931 13.789 -1.897 1.00 94.25 126 ASN A O 1
ATOM 919 N N . GLU A 1 127 ? 8.186 13.703 -4.112 1.00 94.62 127 GLU A N 1
ATOM 920 C CA . GLU A 1 127 ? 7.913 12.265 -4.239 1.00 94.62 127 GLU A CA 1
ATOM 921 C C . GLU A 1 127 ? 8.831 11.406 -3.355 1.00 94.62 127 GLU A C 1
ATOM 923 O O . GLU A 1 127 ? 8.378 10.447 -2.728 1.00 94.62 127 GLU A O 1
ATOM 928 N N . SER A 1 128 ? 10.089 11.818 -3.170 1.00 92.12 128 SER A N 1
ATOM 929 C CA . SER A 1 128 ? 11.034 11.156 -2.259 1.00 92.12 128 SER A CA 1
ATOM 930 C C . SER A 1 128 ? 10.624 11.192 -0.782 1.00 92.12 128 SER A C 1
ATOM 932 O O . SER A 1 128 ? 11.165 10.435 0.018 1.00 92.12 128 SER A O 1
ATOM 934 N N . GLN A 1 129 ? 9.673 12.047 -0.400 1.00 90.88 129 GLN A N 1
ATOM 935 C CA . GLN A 1 129 ? 9.174 12.181 0.973 1.00 90.88 129 GLN A CA 1
ATOM 936 C C . GLN A 1 129 ? 7.792 11.536 1.170 1.00 90.88 129 GLN A C 1
ATOM 938 O O . GLN A 1 129 ? 7.317 11.438 2.303 1.00 90.88 129 GLN A O 1
ATOM 943 N N . ASN A 1 130 ? 7.138 11.106 0.086 1.00 92.31 130 ASN A N 1
ATOM 944 C CA . ASN A 1 130 ? 5.769 10.579 0.100 1.00 92.31 130 ASN A CA 1
ATOM 945 C C . ASN A 1 130 ? 5.619 9.222 -0.614 1.00 92.31 130 ASN A C 1
ATOM 947 O O . ASN A 1 130 ? 4.498 8.781 -0.869 1.00 92.31 130 ASN A O 1
ATOM 951 N N . TRP A 1 131 ? 6.731 8.556 -0.935 1.00 91.12 131 TRP A N 1
ATOM 952 C CA . TRP A 1 131 ? 6.759 7.250 -1.608 1.00 91.12 131 TRP A CA 1
ATOM 953 C C . TRP A 1 131 ? 5.939 6.174 -0.883 1.00 91.12 131 TRP A C 1
ATOM 955 O O . TRP A 1 131 ? 5.419 5.266 -1.518 1.00 91.12 131 TRP A O 1
ATOM 965 N N . TRP A 1 132 ? 5.801 6.294 0.436 1.00 92.62 132 TRP A N 1
ATOM 966 C CA . TRP A 1 132 ? 5.053 5.367 1.283 1.00 92.62 132 TRP A CA 1
ATOM 967 C C . TRP A 1 132 ? 3.533 5.531 1.169 1.00 92.62 132 TRP A C 1
ATOM 969 O O . TRP A 1 132 ? 2.803 4.615 1.520 1.00 92.62 132 TRP A O 1
ATOM 979 N N . VAL A 1 133 ? 3.047 6.682 0.685 1.00 96.38 133 VAL A N 1
ATOM 980 C CA . VAL A 1 133 ? 1.605 6.949 0.535 1.00 96.38 133 VAL A CA 1
ATOM 981 C C . VAL A 1 133 ? 1.050 6.252 -0.702 1.00 96.38 133 VAL A C 1
ATOM 983 O O . VAL A 1 133 ? -0.076 5.774 -0.688 1.00 96.38 133 VAL A O 1
ATOM 986 N N . THR A 1 134 ? 1.822 6.252 -1.790 1.00 97.06 134 THR A N 1
ATOM 987 C CA . THR A 1 134 ? 1.469 5.611 -3.060 1.00 97.06 134 THR A CA 1
ATOM 988 C C . THR A 1 134 ? 2.727 5.148 -3.776 1.00 97.06 134 THR A C 1
ATOM 990 O O . THR A 1 134 ? 3.688 5.916 -3.916 1.00 97.06 134 THR A O 1
ATOM 993 N N . ALA A 1 135 ? 2.694 3.923 -4.297 1.00 97.06 135 ALA A N 1
ATOM 994 C CA . ALA A 1 135 ? 3.656 3.475 -5.289 1.00 97.06 135 ALA A CA 1
ATOM 995 C C . ALA A 1 135 ? 3.474 4.287 -6.582 1.00 97.06 135 ALA A C 1
ATOM 997 O O . ALA A 1 135 ? 2.352 4.558 -7.006 1.00 97.06 135 ALA A O 1
ATOM 998 N N . LYS A 1 136 ? 4.588 4.684 -7.205 1.00 97.31 136 LYS A N 1
ATOM 999 C CA . LYS A 1 136 ? 4.605 5.530 -8.408 1.00 97.31 136 LYS A CA 1
ATOM 1000 C C . LYS A 1 136 ? 5.576 4.954 -9.418 1.00 97.31 136 LYS A C 1
ATOM 1002 O O . LYS A 1 136 ? 6.715 4.663 -9.067 1.00 97.31 136 LYS A O 1
ATOM 1007 N N . ILE A 1 137 ? 5.163 4.820 -10.667 1.00 97.31 137 ILE A N 1
ATOM 1008 C CA . ILE A 1 137 ? 6.043 4.412 -11.763 1.00 97.31 137 ILE A CA 1
ATOM 1009 C C . ILE A 1 137 ? 6.863 5.617 -12.221 1.00 97.31 137 ILE A C 1
ATOM 1011 O O . ILE A 1 137 ? 6.329 6.711 -12.411 1.00 97.31 137 ILE A O 1
ATOM 1015 N N . ALA A 1 138 ? 8.168 5.427 -12.411 1.00 95.94 138 ALA A N 1
ATOM 1016 C CA . ALA A 1 138 ? 9.044 6.491 -12.880 1.00 95.94 138 ALA A CA 1
ATOM 1017 C C . ALA A 1 138 ? 8.615 7.036 -14.260 1.00 95.94 138 ALA A C 1
ATOM 1019 O O . ALA A 1 138 ? 8.217 6.267 -15.145 1.00 95.94 138 ALA A O 1
ATOM 1020 N N . PRO A 1 139 ? 8.745 8.355 -14.507 1.00 94.06 139 PRO A N 1
ATOM 1021 C CA . PRO A 1 139 ? 8.526 8.935 -15.827 1.00 94.06 139 PRO A CA 1
ATOM 1022 C C . PRO A 1 139 ? 9.337 8.225 -16.919 1.00 94.06 139 PRO A C 1
ATOM 1024 O O . PRO A 1 139 ? 10.540 8.021 -16.781 1.00 94.06 139 PRO A O 1
ATOM 1027 N N . GLY A 1 140 ? 8.678 7.874 -18.025 1.00 92.69 140 GLY A N 1
ATOM 1028 C CA . GLY A 1 140 ? 9.293 7.139 -19.139 1.00 92.69 140 GLY A CA 1
ATOM 1029 C C . GLY A 1 140 ? 9.222 5.613 -19.016 1.00 92.69 140 GLY A C 1
ATOM 1030 O O . GLY A 1 140 ? 9.487 4.929 -20.000 1.00 92.69 140 GLY A O 1
ATOM 1031 N N . PHE A 1 141 ? 8.790 5.086 -17.868 1.00 94.94 141 PHE A N 1
ATOM 1032 C CA . PHE A 1 141 ? 8.565 3.659 -17.652 1.00 94.94 141 PHE A CA 1
ATOM 1033 C C . PHE A 1 141 ? 7.073 3.326 -17.666 1.00 94.94 141 PHE A C 1
ATOM 1035 O O . PHE A 1 141 ? 6.213 4.184 -17.434 1.00 94.94 141 PHE A O 1
ATOM 1042 N N . ARG A 1 142 ? 6.756 2.069 -17.979 1.00 95.00 142 ARG A N 1
ATOM 1043 C CA . ARG A 1 142 ? 5.395 1.523 -18.022 1.00 95.00 142 ARG A CA 1
ATOM 1044 C C . ARG A 1 142 ? 5.413 0.080 -17.538 1.00 95.00 142 ARG A C 1
ATOM 1046 O O . ARG A 1 142 ? 6.422 -0.608 -17.702 1.00 95.00 142 ARG A O 1
ATOM 1053 N N . LEU A 1 143 ? 4.300 -0.376 -16.972 1.00 95.62 143 LEU A N 1
ATOM 1054 C CA . LEU A 1 143 ? 4.097 -1.797 -16.707 1.00 95.62 143 LEU A CA 1
ATOM 1055 C C . LEU A 1 143 ? 3.714 -2.527 -17.995 1.00 95.62 143 LEU A C 1
ATOM 1057 O O . LEU A 1 143 ? 3.119 -1.952 -18.907 1.00 95.62 143 LEU A O 1
ATOM 1061 N N . LEU A 1 144 ? 4.052 -3.811 -18.057 1.00 94.69 144 LEU A N 1
ATOM 1062 C CA . LEU A 1 144 ? 3.462 -4.732 -19.022 1.00 94.69 144 LEU A CA 1
ATOM 1063 C C . LEU A 1 144 ? 1.949 -4.861 -18.764 1.00 94.69 144 LEU A C 1
ATOM 1065 O O . LEU A 1 144 ? 1.499 -4.612 -17.645 1.00 94.69 144 LEU A O 1
ATOM 1069 N N . PRO A 1 145 ? 1.145 -5.287 -19.758 1.00 91.38 145 PRO A N 1
ATOM 1070 C CA . PRO A 1 145 ? -0.304 -5.462 -19.619 1.00 91.38 145 PRO A CA 1
ATOM 1071 C C . PRO A 1 145 ? -0.676 -6.715 -18.796 1.00 91.38 145 PRO A C 1
ATOM 1073 O O . PRO A 1 145 ? -1.576 -7.474 -19.153 1.00 91.38 145 PRO A O 1
ATOM 1076 N N . ALA A 1 146 ? 0.027 -6.940 -17.689 1.00 91.44 146 ALA A N 1
ATOM 1077 C CA . ALA A 1 146 ? -0.223 -7.965 -16.695 1.00 91.44 146 ALA A CA 1
ATOM 1078 C C . ALA A 1 146 ? -0.386 -7.278 -15.336 1.00 91.44 146 ALA A C 1
ATOM 1080 O O . ALA A 1 146 ? 0.469 -6.496 -14.921 1.00 91.44 146 ALA A O 1
ATOM 1081 N N . ALA A 1 147 ? -1.482 -7.575 -14.636 1.00 94.31 147 ALA A N 1
ATOM 1082 C CA . ALA A 1 147 ? -1.702 -7.029 -13.302 1.00 94.31 147 ALA A CA 1
ATOM 1083 C C . ALA A 1 147 ? -0.540 -7.414 -12.362 1.00 94.31 147 ALA A C 1
ATOM 1085 O O . ALA A 1 147 ? -0.075 -8.562 -12.435 1.00 94.31 147 ALA A O 1
ATOM 1086 N N . PRO A 1 148 ? -0.105 -6.509 -11.462 1.00 97.94 148 PRO A N 1
ATOM 1087 C CA . PRO A 1 148 ? 0.903 -6.835 -10.462 1.00 97.94 148 PRO A CA 1
ATOM 1088 C C . PRO A 1 148 ? 0.523 -8.082 -9.658 1.00 97.94 148 PRO A C 1
ATOM 1090 O O . PRO A 1 148 ? -0.659 -8.359 -9.418 1.00 97.94 148 PRO A O 1
ATOM 1093 N N . ARG A 1 149 ? 1.532 -8.846 -9.242 1.00 98.12 149 ARG A N 1
ATOM 1094 C CA . ARG A 1 149 ? 1.359 -10.026 -8.387 1.00 98.12 149 ARG A CA 1
ATOM 1095 C C . ARG A 1 149 ? 1.572 -9.615 -6.944 1.00 98.12 149 ARG A C 1
ATOM 1097 O O . ARG A 1 149 ? 2.547 -8.930 -6.658 1.00 98.12 149 ARG A O 1
ATOM 1104 N N . ILE A 1 150 ? 0.688 -10.037 -6.051 1.00 98.25 150 ILE A N 1
ATOM 1105 C CA . ILE A 1 150 ? 0.755 -9.668 -4.636 1.00 98.25 150 ILE A CA 1
ATOM 1106 C C . ILE A 1 150 ? 0.596 -10.897 -3.752 1.00 98.25 150 ILE A C 1
ATOM 1108 O O . ILE A 1 150 ? -0.201 -11.793 -4.040 1.00 98.25 150 ILE A O 1
ATOM 1112 N N . ASN A 1 151 ? 1.373 -10.926 -2.678 1.00 96.94 151 ASN A N 1
ATOM 1113 C CA . ASN A 1 151 ? 1.300 -11.928 -1.630 1.00 96.94 151 ASN A CA 1
ATOM 1114 C C . ASN A 1 151 ? 1.545 -11.262 -0.277 1.00 96.94 151 ASN A C 1
ATOM 1116 O O . ASN A 1 151 ? 2.207 -10.228 -0.205 1.00 96.94 151 ASN A O 1
ATOM 1120 N N . GLY A 1 152 ? 1.011 -11.841 0.787 1.00 96.50 152 GLY A N 1
ATOM 1121 C CA . GLY A 1 152 ? 1.143 -11.287 2.124 1.00 96.50 152 GLY A CA 1
ATOM 1122 C C . GLY A 1 152 ? -0.072 -11.563 2.981 1.00 96.50 152 GLY A C 1
ATOM 1123 O O . GLY A 1 152 ? -0.961 -12.336 2.612 1.00 96.50 152 GLY A O 1
ATOM 1124 N N . ASP A 1 153 ? -0.105 -10.898 4.122 1.00 97.12 153 ASP A N 1
ATOM 1125 C CA . ASP A 1 153 ? -1.144 -11.076 5.117 1.00 97.12 153 ASP A CA 1
ATOM 1126 C C . ASP A 1 153 ? -1.507 -9.762 5.806 1.00 97.12 153 ASP A C 1
ATOM 1128 O O . ASP A 1 153 ? -0.818 -8.740 5.714 1.00 97.12 153 ASP A O 1
ATOM 1132 N N . MET A 1 154 ? -2.645 -9.812 6.489 1.00 98.12 154 MET A N 1
ATOM 1133 C CA . MET A 1 154 ? -3.080 -8.777 7.402 1.00 98.12 154 MET A CA 1
ATOM 1134 C C . MET A 1 154 ? -3.621 -9.406 8.677 1.00 98.12 154 MET A C 1
ATOM 1136 O O . MET A 1 154 ? -4.196 -10.496 8.650 1.00 98.12 154 MET A O 1
ATOM 1140 N N . SER A 1 155 ? -3.481 -8.699 9.792 1.00 98.38 155 SER A N 1
ATOM 1141 C CA . SER A 1 155 ? -4.026 -9.109 11.080 1.00 98.38 155 SER A CA 1
ATOM 1142 C C . SER A 1 155 ? -4.554 -7.908 11.872 1.00 98.38 155 SER A C 1
ATOM 1144 O O . SER A 1 155 ? -3.908 -6.857 11.911 1.00 98.38 155 SER A O 1
ATOM 1146 N N . PRO A 1 156 ? -5.730 -8.031 12.511 1.00 98.50 156 PRO A N 1
ATOM 1147 C CA . PRO A 1 156 ? -6.222 -7.015 13.427 1.00 98.50 156 PRO A CA 1
ATOM 1148 C C . PRO A 1 156 ? -5.500 -7.105 14.779 1.00 98.50 156 PRO A C 1
ATOM 1150 O O . PRO A 1 156 ? -5.280 -8.191 15.318 1.00 98.50 156 PRO A O 1
ATOM 1153 N N . ALA A 1 157 ? -5.171 -5.952 15.347 1.00 98.25 157 ALA A N 1
ATOM 1154 C CA . ALA A 1 157 ? -4.527 -5.782 16.643 1.00 98.25 157 ALA A CA 1
ATOM 1155 C C . ALA A 1 157 ? -5.082 -4.535 17.349 1.00 98.25 157 ALA A C 1
ATOM 1157 O O . ALA A 1 157 ? -5.833 -3.760 16.761 1.00 98.25 157 ALA A O 1
ATOM 1158 N N . LEU A 1 158 ? -4.704 -4.338 18.611 1.00 97.69 158 LEU A N 1
ATOM 1159 C CA . LEU A 1 158 ? -4.894 -3.061 19.297 1.00 97.69 158 LEU A CA 1
ATOM 1160 C C . LEU A 1 158 ? -3.540 -2.382 19.464 1.00 97.69 158 LEU A C 1
ATOM 1162 O O . LEU A 1 158 ? -2.554 -3.059 19.779 1.00 97.69 158 LEU A O 1
ATOM 1166 N N . ASP A 1 159 ? -3.498 -1.070 19.272 1.00 94.69 159 ASP A N 1
ATOM 1167 C CA . ASP A 1 159 ? -2.331 -0.276 19.631 1.00 94.69 159 ASP A CA 1
ATOM 1168 C C . ASP A 1 159 ? -2.238 -0.060 21.157 1.00 94.69 159 ASP A C 1
ATOM 1170 O O . ASP A 1 159 ? -3.021 -0.592 21.951 1.00 94.69 159 ASP A O 1
ATOM 1174 N N . LYS A 1 160 ? -1.243 0.722 21.590 1.00 92.25 160 LYS A N 1
ATOM 1175 C CA . LYS A 1 160 ? -1.010 1.013 23.014 1.00 92.25 160 LYS A CA 1
ATOM 1176 C C . LYS A 1 160 ? -2.140 1.808 23.685 1.00 92.25 160 LYS A C 1
ATOM 1178 O O . LYS A 1 160 ? -2.229 1.780 24.911 1.00 92.25 160 LYS A O 1
ATOM 1183 N N . ASP A 1 161 ? -2.950 2.520 22.905 1.00 91.12 161 ASP A N 1
ATOM 1184 C CA . ASP A 1 161 ? -4.052 3.356 23.381 1.00 91.12 161 ASP A CA 1
ATOM 1185 C C . ASP A 1 161 ? -5.401 2.609 23.284 1.00 91.12 161 ASP A C 1
ATOM 1187 O O . ASP A 1 161 ? -6.417 3.079 23.794 1.00 91.12 161 ASP A O 1
ATOM 1191 N N . GLY A 1 162 ? -5.398 1.395 22.719 1.00 94.12 162 GLY A N 1
ATOM 1192 C CA . GLY A 1 162 ? -6.575 0.548 22.557 1.00 94.12 162 GLY A CA 1
ATOM 1193 C C . GLY A 1 162 ? -7.336 0.798 21.255 1.00 94.12 162 GLY A C 1
ATOM 1194 O O . GLY A 1 162 ? -8.467 0.320 21.126 1.00 94.12 162 GLY A O 1
ATOM 1195 N N . GLU A 1 163 ? -6.744 1.521 20.302 1.00 96.25 163 GLU A N 1
ATOM 1196 C CA . GLU A 1 163 ? -7.311 1.730 18.972 1.00 96.25 163 GLU A CA 1
ATOM 1197 C C . GLU A 1 163 ? -7.105 0.505 18.082 1.00 96.25 163 GLU A C 1
ATOM 1199 O O . GLU A 1 163 ? -6.129 -0.234 18.226 1.00 96.25 163 GLU A O 1
ATOM 1204 N N . LEU A 1 164 ? -8.055 0.251 17.175 1.00 98.56 164 LEU A N 1
ATOM 1205 C CA . LEU A 1 164 ? -7.982 -0.894 16.271 1.00 98.56 164 LEU A CA 1
ATOM 1206 C C . LEU A 1 164 ? -6.977 -0.602 15.162 1.00 98.56 164 LEU A C 1
ATOM 1208 O O . LEU A 1 164 ? -7.182 0.305 14.361 1.00 98.56 164 LEU A O 1
ATOM 1212 N N . THR A 1 165 ? -5.956 -1.440 15.055 1.00 98.50 165 THR A N 1
ATOM 1213 C CA . THR A 1 165 ? -4.946 -1.362 14.001 1.00 98.50 165 THR A CA 1
ATOM 1214 C C . THR A 1 165 ? -4.979 -2.621 13.150 1.00 98.50 165 THR A C 1
ATOM 1216 O O . THR A 1 165 ? -5.027 -3.735 13.668 1.00 98.50 165 THR A O 1
ATOM 1219 N N . ILE A 1 166 ? -4.921 -2.462 11.833 1.00 98.81 166 ILE A N 1
ATOM 1220 C CA . ILE A 1 166 ? -4.710 -3.553 10.886 1.00 98.81 166 ILE A CA 1
ATOM 1221 C C . ILE A 1 166 ? -3.234 -3.550 10.508 1.00 98.81 166 ILE A C 1
ATOM 1223 O O . ILE A 1 166 ? -2.781 -2.669 9.779 1.00 98.81 166 ILE A O 1
ATOM 1227 N N . LYS A 1 167 ? -2.481 -4.520 11.026 1.00 98.50 167 LYS A N 1
ATOM 1228 C CA . LYS A 1 167 ? -1.079 -4.726 10.656 1.00 98.50 167 LYS A CA 1
ATOM 1229 C C . LYS A 1 167 ? -1.033 -5.528 9.373 1.00 98.50 167 LYS A C 1
ATOM 1231 O O . LYS A 1 167 ? -1.712 -6.548 9.267 1.00 98.50 167 LYS A O 1
ATOM 1236 N N . THR A 1 168 ? -0.244 -5.078 8.415 1.00 98.38 168 THR A N 1
ATOM 1237 C CA . THR A 1 168 ? -0.141 -5.703 7.098 1.00 98.38 168 THR A CA 1
ATOM 1238 C C . THR A 1 168 ? 1.316 -5.924 6.739 1.00 98.38 168 THR A C 1
ATOM 1240 O O . THR A 1 168 ? 2.174 -5.147 7.152 1.00 98.38 168 THR A O 1
ATOM 1243 N N . ASN A 1 169 ? 1.591 -6.979 5.979 1.00 97.38 169 ASN A N 1
ATOM 1244 C CA . ASN A 1 169 ? 2.896 -7.252 5.391 1.00 97.38 169 ASN A CA 1
ATOM 1245 C C . ASN A 1 169 ? 2.668 -7.777 3.977 1.00 97.38 169 ASN A C 1
ATOM 1247 O O . ASN A 1 169 ? 2.417 -8.967 3.780 1.00 97.38 169 ASN A O 1
ATOM 1251 N N . TYR A 1 170 ? 2.704 -6.871 3.001 1.00 97.56 170 TYR A N 1
ATOM 1252 C CA . TYR A 1 170 ? 2.467 -7.211 1.604 1.00 97.56 170 TYR A CA 1
ATOM 1253 C C . TYR A 1 170 ? 3.707 -6.991 0.759 1.00 97.56 170 TYR A C 1
ATOM 1255 O O . TYR A 1 170 ? 4.432 -6.003 0.887 1.00 97.56 170 TYR A O 1
ATOM 1263 N N . ILE A 1 171 ? 3.906 -7.923 -0.163 1.00 97.25 171 ILE A N 1
ATOM 1264 C CA . ILE A 1 171 ? 4.922 -7.875 -1.192 1.00 97.25 171 ILE A CA 1
ATOM 1265 C C . ILE A 1 171 ? 4.259 -7.848 -2.563 1.00 97.25 171 ILE A C 1
ATOM 1267 O O . ILE A 1 171 ? 3.386 -8.662 -2.864 1.00 97.25 171 ILE A O 1
ATOM 1271 N N . VAL A 1 172 ? 4.675 -6.896 -3.395 1.00 98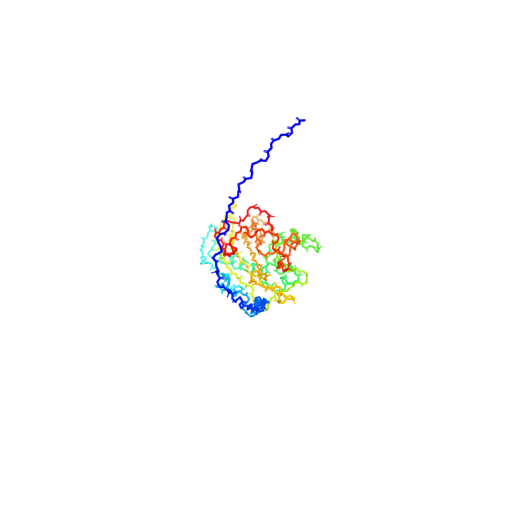.31 172 VAL A N 1
ATOM 1272 C CA . VAL A 1 172 ? 4.126 -6.686 -4.734 1.00 98.31 172 VAL A CA 1
ATOM 1273 C C . VAL A 1 172 ? 5.239 -6.787 -5.765 1.00 98.31 172 VAL A C 1
ATOM 1275 O O . VAL A 1 172 ? 6.243 -6.086 -5.663 1.00 98.31 172 VAL A O 1
ATOM 1278 N N . ALA A 1 173 ? 5.049 -7.640 -6.767 1.00 97.94 173 ALA A N 1
ATOM 1279 C CA . ALA A 1 173 ? 5.914 -7.738 -7.933 1.00 97.94 173 ALA A CA 1
ATOM 1280 C C . ALA A 1 173 ? 5.282 -6.998 -9.121 1.00 97.94 173 ALA A C 1
ATOM 1282 O O . ALA A 1 173 ? 4.157 -7.298 -9.541 1.00 97.94 173 ALA A O 1
ATOM 1283 N N . TYR A 1 174 ? 6.033 -6.049 -9.672 1.00 97.81 174 TYR A N 1
ATOM 1284 C CA . TYR A 1 174 ? 5.660 -5.213 -10.807 1.00 97.81 174 TYR A CA 1
ATOM 1285 C C . TYR A 1 174 ? 6.520 -5.580 -12.010 1.00 97.81 174 TYR A C 1
ATOM 1287 O O . TYR A 1 174 ? 7.742 -5.500 -11.928 1.00 97.81 174 TYR A O 1
ATOM 1295 N N . ALA A 1 175 ? 5.894 -5.953 -13.124 1.00 96.25 175 ALA A N 1
ATOM 1296 C CA . ALA A 1 175 ? 6.603 -6.265 -14.358 1.00 96.25 175 ALA A CA 1
ATOM 1297 C C . ALA A 1 175 ? 6.570 -5.071 -15.316 1.00 96.25 175 ALA A C 1
ATOM 1299 O O . ALA A 1 175 ? 5.498 -4.640 -15.746 1.00 96.25 175 ALA A O 1
ATOM 1300 N N . PHE A 1 176 ? 7.739 -4.548 -15.662 1.00 95.31 176 PHE A N 1
ATOM 1301 C CA . PHE A 1 176 ? 7.910 -3.381 -16.517 1.00 95.31 176 PHE A CA 1
ATOM 1302 C C . PHE A 1 176 ? 8.128 -3.762 -17.979 1.00 95.31 176 PHE A C 1
ATOM 1304 O O . PHE A 1 176 ? 8.701 -4.799 -18.306 1.00 95.31 176 PHE A O 1
ATOM 1311 N N . SER A 1 177 ? 7.688 -2.895 -18.888 1.00 92.19 177 SER A N 1
ATOM 1312 C CA . SER A 1 177 ? 8.054 -3.012 -20.296 1.00 92.19 177 SER A CA 1
ATOM 1313 C C . SER A 1 177 ? 9.520 -2.621 -20.483 1.00 92.19 177 SER A C 1
ATOM 1315 O O . SER A 1 177 ? 9.918 -1.537 -20.049 1.00 92.19 177 SER A O 1
ATOM 1317 N N . ALA A 1 178 ? 10.294 -3.439 -21.193 1.00 85.81 178 ALA A N 1
ATOM 1318 C CA . ALA A 1 178 ? 11.628 -3.068 -21.652 1.00 85.81 178 ALA A CA 1
ATOM 1319 C C . ALA A 1 178 ? 11.543 -2.403 -23.041 1.00 85.81 178 ALA A C 1
ATOM 1321 O O . ALA A 1 178 ? 11.032 -3.032 -23.971 1.00 85.81 178 ALA A O 1
ATOM 1322 N N . PRO A 1 179 ? 12.034 -1.158 -23.217 1.00 78.81 179 PRO A N 1
ATOM 1323 C CA . PRO A 1 179 ? 12.072 -0.509 -24.530 1.00 78.81 179 PRO A CA 1
ATOM 1324 C C . PRO A 1 179 ? 12.927 -1.273 -25.548 1.00 78.81 179 PRO A C 1
ATOM 1326 O O . PRO A 1 179 ? 12.588 -1.316 -26.728 1.00 78.81 179 PRO A O 1
ATOM 1329 N N . ASP A 1 180 ? 14.013 -1.888 -25.074 1.00 81.62 180 ASP A N 1
ATOM 1330 C CA . ASP A 1 180 ? 14.851 -2.811 -25.832 1.00 81.62 180 ASP A CA 1
ATOM 1331 C C . ASP A 1 180 ? 14.728 -4.222 -25.232 1.00 81.62 180 ASP A C 1
ATOM 1333 O O . ASP A 1 180 ? 15.355 -4.511 -24.210 1.00 81.62 180 ASP A O 1
ATOM 1337 N N . PRO A 1 181 ? 13.936 -5.123 -25.844 1.00 78.81 181 PRO A N 1
ATOM 1338 C CA . PRO A 1 181 ? 13.803 -6.500 -25.375 1.00 78.81 181 PRO A CA 1
ATOM 1339 C C . PRO A 1 181 ? 15.123 -7.279 -25.359 1.00 78.81 181 PRO A C 1
ATOM 1341 O O . PRO A 1 181 ? 15.220 -8.278 -24.655 1.00 78.81 181 PRO A O 1
ATOM 1344 N N . SER A 1 182 ? 16.134 -6.857 -26.129 1.00 79.31 182 SER A N 1
ATOM 1345 C CA . SER A 1 182 ? 17.436 -7.531 -26.153 1.00 79.31 182 SER A CA 1
ATOM 1346 C C . SER A 1 182 ? 18.287 -7.253 -24.912 1.00 79.31 182 SER A C 1
ATOM 1348 O O . SER A 1 182 ? 19.217 -8.012 -24.655 1.00 79.31 182 SER A O 1
ATOM 1350 N N . ALA A 1 183 ? 17.939 -6.223 -24.132 1.00 78.44 183 ALA A N 1
ATOM 1351 C CA . ALA A 1 183 ? 18.568 -5.897 -22.854 1.00 78.44 183 ALA A CA 1
ATOM 1352 C C . ALA A 1 183 ? 18.022 -6.726 -21.678 1.00 78.44 183 ALA A C 1
ATOM 1354 O O . ALA A 1 183 ? 18.513 -6.585 -20.562 1.00 78.44 183 ALA A O 1
ATOM 1355 N N . VAL A 1 184 ? 17.004 -7.562 -21.913 1.00 83.56 184 VAL A N 1
ATOM 1356 C CA . VAL A 1 184 ? 16.455 -8.466 -20.901 1.00 83.56 184 VAL A CA 1
ATOM 1357 C C . VAL A 1 184 ? 17.136 -9.823 -21.033 1.00 83.56 184 VAL A C 1
ATOM 1359 O O . VAL A 1 184 ? 17.137 -10.440 -22.103 1.00 83.56 184 VAL A O 1
ATOM 1362 N N . HIS A 1 185 ? 17.720 -10.292 -19.940 1.00 81.81 185 HIS A N 1
ATOM 1363 C CA . HIS A 1 185 ? 18.444 -11.556 -19.850 1.00 81.81 185 HIS A CA 1
ATOM 1364 C C . HIS A 1 185 ? 17.901 -12.456 -18.732 1.00 81.81 185 HIS A C 1
ATOM 1366 O O . HIS A 1 185 ? 18.031 -13.677 -18.829 1.00 81.81 185 HIS A O 1
ATOM 1372 N N . ASP A 1 186 ? 17.245 -11.868 -17.732 1.00 84.06 186 ASP A N 1
ATOM 1373 C CA . ASP A 1 186 ? 16.595 -12.527 -16.601 1.00 84.06 186 ASP A CA 1
ATOM 1374 C C . ASP A 1 186 ? 15.215 -11.884 -16.321 1.00 84.06 186 ASP A C 1
ATOM 1376 O O . ASP A 1 186 ? 15.055 -10.679 -16.540 1.00 84.06 186 ASP A O 1
ATOM 1380 N N . PRO A 1 187 ? 14.199 -12.626 -15.825 1.00 86.00 187 PRO A N 1
ATOM 1381 C CA . PRO A 1 187 ? 12.929 -12.027 -15.402 1.00 86.00 187 PRO A CA 1
ATOM 1382 C C . PRO A 1 187 ? 13.095 -10.834 -14.446 1.00 86.00 187 PRO A C 1
ATOM 1384 O O . PRO A 1 187 ? 12.331 -9.872 -14.524 1.00 86.00 187 PRO A O 1
ATOM 1387 N N . MET A 1 188 ? 14.094 -10.868 -13.560 1.00 87.75 188 MET A N 1
ATOM 1388 C CA . MET A 1 188 ? 14.355 -9.800 -12.595 1.00 87.75 188 MET A CA 1
ATOM 1389 C C . MET A 1 188 ? 14.849 -8.499 -13.229 1.00 87.75 188 MET A C 1
ATOM 1391 O O . MET A 1 188 ? 14.709 -7.456 -12.599 1.00 87.75 188 MET A O 1
ATOM 1395 N N . ASP A 1 189 ? 15.333 -8.509 -14.475 1.00 87.19 189 ASP A N 1
ATOM 1396 C CA . ASP A 1 189 ? 15.724 -7.276 -15.177 1.00 87.19 189 ASP A CA 1
ATOM 1397 C C . ASP A 1 189 ? 14.522 -6.350 -15.428 1.00 87.19 189 ASP A C 1
ATOM 1399 O O . ASP A 1 189 ? 14.687 -5.148 -15.630 1.00 87.19 189 ASP A O 1
ATOM 1403 N N . ILE A 1 190 ? 13.305 -6.904 -15.433 1.00 90.88 190 ILE A N 1
ATOM 1404 C CA . ILE A 1 190 ? 12.051 -6.166 -15.633 1.00 90.88 190 ILE A CA 1
ATOM 1405 C C . ILE A 1 190 ? 11.100 -6.253 -14.437 1.00 90.88 190 ILE A C 1
ATOM 1407 O O . ILE A 1 190 ? 10.054 -5.602 -14.461 1.00 90.88 190 ILE A O 1
ATOM 1411 N N . ILE A 1 191 ? 11.414 -7.050 -13.413 1.00 93.38 191 ILE A N 1
ATOM 1412 C CA . ILE A 1 191 ? 10.565 -7.217 -12.231 1.00 93.38 191 ILE A CA 1
ATOM 1413 C C . ILE A 1 191 ? 11.144 -6.428 -11.064 1.00 93.38 191 ILE A C 1
ATOM 1415 O O . ILE A 1 191 ? 12.194 -6.768 -10.531 1.00 93.38 191 ILE A O 1
ATOM 1419 N N . VAL A 1 192 ? 10.385 -5.439 -10.599 1.00 94.81 192 VAL A N 1
ATOM 1420 C CA . VAL A 1 192 ? 10.652 -4.755 -9.329 1.00 94.81 192 VAL A CA 1
ATOM 1421 C C . VAL A 1 192 ? 9.767 -5.366 -8.257 1.00 94.81 192 VAL A C 1
ATOM 1423 O O . VAL A 1 192 ? 8.558 -5.518 -8.455 1.00 94.81 192 VAL A O 1
ATOM 1426 N N . VAL A 1 193 ? 10.349 -5.684 -7.104 1.00 95.00 193 VAL A N 1
ATOM 1427 C CA . VAL A 1 193 ? 9.623 -6.270 -5.975 1.00 95.00 193 VAL A CA 1
ATOM 1428 C C . VAL A 1 193 ? 9.616 -5.276 -4.825 1.00 95.00 193 VAL A C 1
ATOM 1430 O O . VAL A 1 193 ? 10.659 -4.978 -4.258 1.00 95.00 193 VAL A O 1
ATOM 1433 N N . ALA A 1 194 ? 8.449 -4.755 -4.464 1.00 94.69 194 ALA A N 1
ATOM 1434 C CA . ALA A 1 194 ? 8.310 -3.807 -3.365 1.00 94.69 194 ALA A CA 1
ATOM 1435 C C . ALA A 1 194 ? 7.540 -4.450 -2.216 1.00 94.69 194 ALA A C 1
ATOM 1437 O O . ALA A 1 194 ? 6.374 -4.821 -2.372 1.00 94.69 194 ALA A O 1
ATOM 1438 N N . ARG A 1 195 ? 8.176 -4.530 -1.051 1.00 94.56 195 ARG A N 1
ATOM 1439 C CA . ARG A 1 195 ? 7.554 -4.980 0.190 1.00 94.56 195 ARG A CA 1
ATOM 1440 C C . ARG A 1 195 ? 7.282 -3.800 1.101 1.00 94.56 195 ARG A C 1
ATOM 1442 O O . ARG A 1 195 ? 8.111 -2.899 1.211 1.00 94.56 195 ARG A O 1
ATOM 1449 N N . GLN A 1 196 ? 6.133 -3.824 1.757 1.00 95.50 196 GLN A N 1
ATOM 1450 C CA . GLN A 1 196 ? 5.755 -2.823 2.733 1.00 95.50 196 GLN A CA 1
ATOM 1451 C C . GLN A 1 196 ? 4.955 -3.468 3.860 1.00 95.50 196 GLN A C 1
ATOM 1453 O O . GLN A 1 196 ? 3.954 -4.150 3.642 1.00 95.50 196 GLN A O 1
ATOM 1458 N N . GLU A 1 197 ? 5.448 -3.240 5.066 1.00 96.81 197 GLU A N 1
ATOM 1459 C CA . GLU A 1 197 ? 4.743 -3.451 6.312 1.00 96.81 197 GLU A CA 1
ATOM 1460 C C . GLU A 1 197 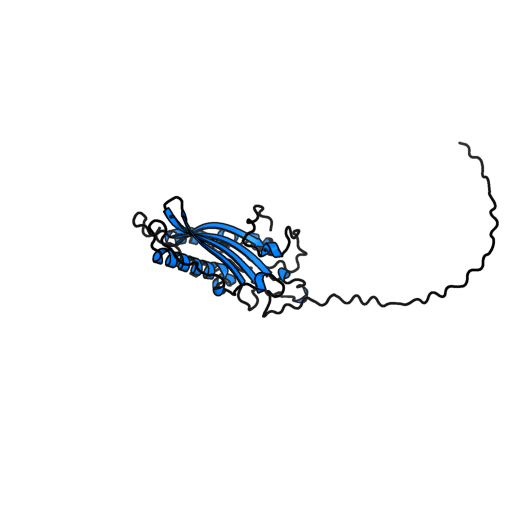? 4.052 -2.137 6.663 1.00 96.81 197 GLU A C 1
ATOM 1462 O O . GLU A 1 197 ? 4.684 -1.079 6.687 1.00 96.81 197 GLU A O 1
ATOM 1467 N N . THR A 1 198 ? 2.739 -2.171 6.856 1.00 97.94 198 THR A N 1
ATOM 1468 C CA . THR A 1 198 ? 1.955 -0.969 7.161 1.00 97.94 198 THR A CA 1
ATOM 1469 C C . THR A 1 198 ? 0.917 -1.271 8.209 1.00 97.94 198 THR A C 1
ATOM 1471 O O . THR A 1 198 ? 0.174 -2.251 8.115 1.00 97.94 198 THR A O 1
ATOM 1474 N N . GLU A 1 199 ? 0.862 -0.395 9.198 1.00 98.19 199 GLU A N 1
ATOM 1475 C CA . GLU A 1 199 ? -0.226 -0.324 10.150 1.00 98.19 199 GLU A CA 1
ATOM 1476 C C . GLU A 1 199 ? -1.280 0.665 9.652 1.00 98.19 199 GLU A C 1
ATOM 1478 O O . GLU A 1 199 ? -0.969 1.811 9.337 1.00 98.19 199 GLU A O 1
ATOM 1483 N N . TYR A 1 200 ? -2.536 0.230 9.593 1.00 98.62 200 TYR A N 1
ATOM 1484 C CA . TYR A 1 200 ? -3.679 1.105 9.344 1.00 98.62 200 TYR A CA 1
ATOM 1485 C C . TYR A 1 200 ? -4.512 1.200 10.619 1.00 98.62 200 TYR A C 1
ATOM 1487 O O . TYR A 1 200 ? -5.106 0.203 11.033 1.00 98.62 200 TYR A O 1
ATOM 1495 N N . THR A 1 201 ? -4.554 2.370 11.252 1.00 98.31 201 THR A N 1
ATOM 1496 C CA . THR A 1 201 ? -5.258 2.560 12.530 1.00 98.31 201 THR A CA 1
ATOM 1497 C C . THR A 1 201 ? -6.609 3.220 12.308 1.00 98.31 201 THR A C 1
ATOM 1499 O O . THR A 1 201 ? -6.701 4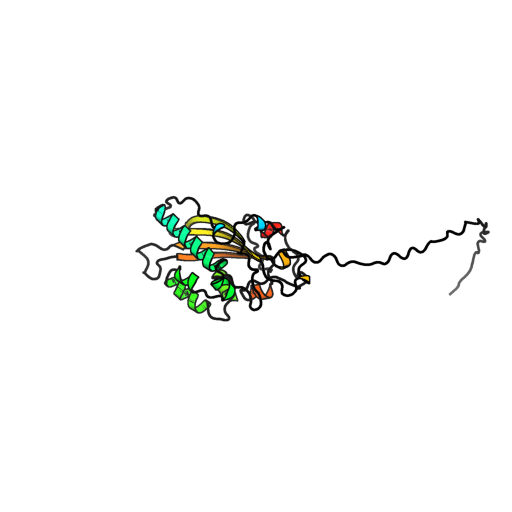.299 11.723 1.00 98.31 201 THR A O 1
ATOM 1502 N N . LEU A 1 202 ? -7.670 2.575 12.786 1.00 98.25 202 LEU A N 1
ATOM 1503 C CA . LEU A 1 202 ? -9.016 3.121 12.810 1.00 98.25 202 LEU A CA 1
ATOM 1504 C C . LEU A 1 202 ? -9.237 3.869 14.124 1.00 98.25 202 LEU A C 1
ATOM 1506 O O . LEU A 1 202 ? -9.252 3.253 15.187 1.00 98.25 202 LEU A O 1
ATOM 1510 N N . ILE A 1 203 ? -9.502 5.169 14.018 1.00 97.00 203 ILE A N 1
ATOM 1511 C CA . ILE A 1 203 ? -10.062 5.967 15.108 1.00 97.00 203 ILE A CA 1
ATOM 1512 C C . ILE A 1 203 ? -11.583 5.999 14.931 1.00 97.00 203 ILE A C 1
ATOM 1514 O O . ILE A 1 203 ? -12.092 6.570 13.962 1.00 97.00 203 ILE A O 1
ATOM 1518 N N . ASP A 1 204 ? -12.286 5.363 15.865 1.00 93.81 204 ASP A N 1
ATOM 1519 C CA . ASP A 1 204 ? -13.752 5.343 15.996 1.00 93.81 204 ASP A CA 1
ATOM 1520 C C . ASP A 1 204 ? -14.105 5.516 17.481 1.00 93.81 204 ASP A C 1
ATOM 1522 O O . ASP A 1 204 ? -14.510 4.583 18.179 1.00 93.81 204 ASP A O 1
ATOM 1526 N N . ASP A 1 205 ? -13.835 6.716 17.997 1.00 91.75 205 ASP A N 1
ATOM 1527 C CA . ASP A 1 205 ? -14.008 7.046 19.411 1.00 91.75 205 ASP A CA 1
ATOM 1528 C C . ASP A 1 205 ? -14.514 8.477 19.582 1.00 91.75 205 ASP A C 1
ATOM 1530 O O . ASP A 1 205 ? -13.862 9.449 19.201 1.00 91.75 205 ASP A O 1
ATOM 1534 N N . SER A 1 206 ? -15.682 8.604 20.212 1.00 91.75 206 SER A N 1
ATOM 1535 C CA . SER A 1 206 ? -16.345 9.880 20.506 1.00 91.75 206 SER A CA 1
ATOM 1536 C C . SER A 1 206 ? -15.537 10.857 21.375 1.00 91.75 206 SER A C 1
ATOM 1538 O O . SER A 1 206 ? -15.920 12.020 21.486 1.00 91.75 206 SER A O 1
ATOM 1540 N N . GLY A 1 207 ? -14.451 10.404 22.008 1.00 92.12 207 GLY A N 1
ATOM 1541 C CA . GLY A 1 207 ? -13.503 11.251 22.728 1.00 92.12 207 GLY A CA 1
ATOM 1542 C C . GLY A 1 207 ? -12.610 12.100 21.818 1.00 92.12 207 GLY A C 1
ATOM 1543 O O . GLY A 1 207 ? -12.049 13.089 22.290 1.00 92.12 207 GLY A O 1
ATOM 1544 N N . TYR A 1 208 ? -12.501 11.756 20.533 1.00 94.44 208 TYR A N 1
ATOM 1545 C CA . TYR A 1 208 ? -11.737 12.512 19.541 1.00 94.44 208 TYR A CA 1
ATOM 1546 C C . TYR A 1 208 ? -12.630 13.439 18.712 1.00 94.44 208 TYR A C 1
ATOM 1548 O O . TYR A 1 208 ? -13.837 13.225 18.568 1.00 94.44 208 TYR A O 1
ATOM 1556 N N . ASP A 1 209 ? -12.027 14.476 18.127 1.00 97.12 209 ASP A N 1
ATOM 1557 C CA . ASP A 1 209 ? -12.750 15.382 17.240 1.00 97.12 209 ASP A CA 1
ATOM 1558 C C . ASP A 1 209 ? -13.144 14.710 15.910 1.00 97.12 209 ASP A C 1
ATOM 1560 O O . ASP A 1 209 ? -12.702 13.612 15.568 1.00 97.12 209 ASP A O 1
ATOM 1564 N N . ALA A 1 210 ? -14.013 15.374 15.144 1.00 96.94 210 ALA A N 1
ATOM 1565 C CA . ALA A 1 210 ? -14.513 14.842 13.878 1.00 96.94 210 ALA A CA 1
ATOM 1566 C C . ALA A 1 210 ? -13.423 14.682 12.800 1.00 96.94 210 ALA A C 1
ATOM 1568 O O . ALA A 1 210 ? -13.590 13.868 11.896 1.00 96.94 210 ALA A O 1
ATOM 1569 N N . ALA A 1 211 ? -12.331 15.451 12.867 1.00 97.56 211 ALA A N 1
ATOM 1570 C CA . ALA A 1 211 ? -11.228 15.343 11.917 1.00 97.56 211 ALA A CA 1
ATOM 1571 C C . ALA A 1 211 ? -10.320 14.145 12.235 1.00 97.56 211 ALA A C 1
ATOM 1573 O O . ALA A 1 211 ? -9.705 13.593 11.323 1.00 97.56 211 ALA A O 1
ATOM 1574 N N . SER A 1 212 ? -10.265 13.722 13.499 1.00 97.31 212 SER A N 1
ATOM 1575 C CA . SER A 1 212 ? -9.570 12.511 13.933 1.00 97.31 212 SER A CA 1
ATOM 1576 C C . SER A 1 212 ? -10.258 11.217 13.497 1.00 97.31 212 SER A C 1
ATOM 1578 O O . SER A 1 212 ? -9.580 10.210 13.332 1.00 97.31 212 SER A O 1
ATOM 1580 N N . GLN A 1 213 ? -11.577 11.216 13.290 1.00 97.56 213 GLN A N 1
ATOM 1581 C CA . GLN A 1 213 ? -12.318 9.991 12.970 1.00 97.56 213 GLN A CA 1
ATOM 1582 C C . GLN A 1 213 ? -11.925 9.417 11.599 1.00 97.56 213 GLN A C 1
ATOM 1584 O O . GLN A 1 213 ? -11.892 10.135 10.595 1.00 97.56 213 GLN A O 1
ATOM 1589 N N . GLY A 1 214 ? -11.710 8.102 11.534 1.00 97.88 214 GLY A N 1
ATOM 1590 C CA . GLY A 1 214 ? -11.424 7.373 10.299 1.00 97.88 214 GLY A CA 1
ATOM 1591 C C . GLY A 1 214 ? -10.092 6.628 10.312 1.00 97.88 214 GLY A C 1
ATOM 1592 O O . GLY A 1 214 ? -9.527 6.352 11.366 1.00 97.88 214 GLY A O 1
ATOM 1593 N N . MET A 1 215 ? -9.624 6.254 9.119 1.00 98.38 215 MET A N 1
ATOM 1594 C CA . MET A 1 215 ? -8.411 5.453 8.947 1.00 98.38 215 MET A CA 1
ATOM 1595 C C . MET A 1 215 ? -7.167 6.340 8.834 1.00 98.38 215 MET A C 1
ATOM 1597 O O . MET A 1 215 ? -7.163 7.308 8.073 1.00 98.38 215 MET A O 1
ATOM 1601 N N . TRP A 1 216 ? -6.113 5.973 9.549 1.00 98.50 216 TRP A N 1
ATOM 1602 C CA . TRP A 1 216 ? -4.811 6.634 9.569 1.00 98.50 216 TRP A CA 1
ATOM 1603 C C . TRP A 1 216 ? -3.729 5.674 9.089 1.00 98.50 216 TRP A C 1
ATOM 1605 O O . TRP A 1 216 ? -3.828 4.465 9.307 1.00 98.50 216 TRP A O 1
ATOM 1615 N N . PHE A 1 217 ? -2.682 6.222 8.477 1.00 98.06 217 PHE A N 1
ATOM 1616 C CA . PHE A 1 217 ? -1.430 5.490 8.334 1.00 98.06 217 PHE A CA 1
ATOM 1617 C C . PHE A 1 217 ? -0.703 5.520 9.683 1.00 98.06 217 PHE A C 1
ATOM 1619 O O . PHE A 1 217 ? -0.512 6.585 10.269 1.00 98.06 217 PHE A O 1
ATOM 1626 N N . GLY A 1 218 ? -0.326 4.347 10.175 1.00 96.06 218 GLY A N 1
ATOM 1627 C CA . GLY A 1 218 ? 0.496 4.159 11.363 1.00 96.06 218 GLY A CA 1
ATOM 1628 C C . GLY A 1 218 ? 1.967 3.980 11.000 1.00 96.06 218 GLY A C 1
ATOM 1629 O O . GLY A 1 218 ? 2.508 4.688 10.149 1.00 96.06 218 GLY A O 1
ATOM 1630 N N . GLU A 1 219 ? 2.627 3.031 11.661 1.00 95.25 219 GLU A N 1
ATOM 1631 C CA . GLU A 1 219 ? 4.006 2.672 11.341 1.00 95.25 219 GLU A CA 1
ATOM 1632 C C . GLU A 1 219 ? 4.111 2.054 9.939 1.00 95.25 219 GLU A C 1
ATOM 1634 O O . GLU A 1 219 ? 3.274 1.245 9.526 1.00 95.25 219 GLU A O 1
ATOM 1639 N N . ILE A 1 220 ? 5.158 2.446 9.210 1.00 94.56 220 ILE A N 1
ATOM 1640 C CA . ILE A 1 220 ? 5.456 1.948 7.870 1.00 94.56 220 ILE A CA 1
ATOM 1641 C C . ILE A 1 220 ? 6.928 1.569 7.805 1.00 94.56 220 ILE A C 1
ATOM 1643 O O . ILE A 1 220 ? 7.801 2.405 8.037 1.00 94.56 220 ILE A O 1
ATOM 1647 N N . ASN A 1 221 ? 7.192 0.331 7.400 1.00 92.81 221 ASN A N 1
ATOM 1648 C CA . ASN A 1 221 ? 8.520 -0.153 7.048 1.00 92.81 221 ASN A CA 1
ATOM 1649 C C . ASN A 1 221 ? 8.457 -0.724 5.632 1.00 92.81 221 ASN A C 1
ATOM 1651 O O . ASN A 1 221 ? 7.514 -1.429 5.287 1.00 92.81 221 ASN A O 1
ATOM 1655 N N . ALA A 1 222 ? 9.428 -0.422 4.776 1.00 91.38 222 ALA A N 1
ATOM 1656 C CA . ALA A 1 222 ? 9.388 -0.891 3.394 1.00 91.38 222 ALA A CA 1
ATOM 1657 C C . ALA A 1 222 ? 10.779 -1.113 2.819 1.00 91.38 222 ALA A C 1
ATOM 1659 O O . ALA A 1 222 ? 11.755 -0.501 3.250 1.00 91.38 222 ALA A O 1
ATOM 1660 N N . PHE A 1 223 ? 10.840 -1.959 1.796 1.00 89.25 223 PHE A N 1
ATOM 1661 C CA . PHE A 1 223 ? 12.044 -2.193 1.015 1.00 89.25 223 PHE A CA 1
ATOM 1662 C C . PHE A 1 223 ? 11.676 -2.514 -0.434 1.00 89.25 223 PHE A C 1
ATOM 1664 O O . PHE A 1 223 ? 10.651 -3.143 -0.703 1.00 89.25 223 PHE A O 1
ATOM 1671 N N . THR A 1 224 ? 12.509 -2.076 -1.376 1.00 89.38 224 THR A N 1
ATOM 1672 C CA . THR A 1 224 ? 12.351 -2.384 -2.802 1.00 89.38 224 THR A CA 1
ATOM 1673 C C . THR A 1 224 ? 13.565 -3.158 -3.288 1.00 89.38 224 THR A C 1
ATOM 1675 O O . THR A 1 224 ? 14.691 -2.698 -3.144 1.00 89.38 224 THR A O 1
ATOM 1678 N N . TYR A 1 225 ? 13.326 -4.330 -3.866 1.00 88.31 225 TYR A N 1
ATOM 1679 C CA . TYR A 1 225 ? 14.330 -5.197 -4.466 1.00 88.31 225 TYR A CA 1
ATOM 1680 C C . TYR A 1 225 ? 14.299 -5.068 -5.990 1.00 88.31 225 TYR A C 1
ATOM 1682 O O . TYR A 1 225 ? 13.227 -4.884 -6.578 1.00 88.31 225 TYR A O 1
ATOM 1690 N N . ALA A 1 226 ? 15.471 -5.218 -6.616 1.00 86.75 226 ALA A N 1
ATOM 1691 C CA . ALA A 1 226 ? 15.647 -5.183 -8.072 1.00 86.75 226 ALA A CA 1
ATOM 1692 C C . ALA A 1 226 ? 15.067 -3.918 -8.746 1.00 86.75 226 ALA A C 1
ATOM 1694 O O . ALA A 1 226 ? 14.602 -3.957 -9.883 1.00 86.75 226 ALA A O 1
ATOM 1695 N N . GLY A 1 227 ? 15.073 -2.792 -8.027 1.00 86.44 227 GLY A N 1
ATOM 1696 C CA . GLY A 1 227 ? 14.677 -1.487 -8.547 1.00 86.44 227 GLY A CA 1
ATOM 1697 C C . GLY A 1 227 ? 15.880 -0.584 -8.808 1.00 86.44 227 GLY A C 1
ATOM 1698 O O . GLY A 1 227 ? 16.919 -0.715 -8.164 1.00 86.44 227 GLY A O 1
ATOM 1699 N N . ASP A 1 228 ? 15.713 0.371 -9.717 1.00 89.19 228 ASP A N 1
ATOM 1700 C CA . ASP A 1 228 ? 16.709 1.402 -9.995 1.00 89.19 228 ASP A CA 1
ATOM 1701 C C . ASP A 1 228 ? 16.862 2.328 -8.778 1.00 89.19 228 ASP A C 1
ATOM 1703 O O . ASP A 1 228 ? 15.932 3.032 -8.364 1.00 89.19 228 ASP A O 1
ATOM 1707 N N . CYS A 1 229 ? 18.065 2.351 -8.207 1.00 87.12 229 CYS A N 1
ATOM 1708 C CA . CYS A 1 229 ? 18.379 3.096 -6.992 1.00 87.12 229 CYS A CA 1
ATOM 1709 C C . CYS A 1 229 ? 18.189 4.615 -7.161 1.00 87.12 229 CYS A C 1
ATOM 1711 O O . CYS A 1 229 ? 17.861 5.326 -6.206 1.00 87.12 229 CYS A O 1
ATOM 1713 N N . ALA A 1 230 ? 18.455 5.155 -8.355 1.00 90.19 230 ALA A N 1
ATOM 1714 C CA . ALA A 1 230 ? 18.350 6.584 -8.623 1.00 90.19 230 ALA A CA 1
ATOM 1715 C C . ALA A 1 230 ? 16.887 7.035 -8.705 1.00 90.19 230 ALA A C 1
ATOM 1717 O O . ALA A 1 230 ? 16.568 8.134 -8.238 1.00 90.19 230 ALA A O 1
ATOM 1718 N N . TRP A 1 231 ? 16.005 6.198 -9.247 1.00 92.94 231 TRP A N 1
ATOM 1719 C CA . TRP A 1 231 ? 14.560 6.413 -9.231 1.00 92.94 231 TRP A CA 1
ATOM 1720 C C . TRP A 1 231 ? 13.946 6.162 -7.861 1.00 92.94 231 TRP A C 1
ATOM 1722 O O . TRP A 1 231 ? 13.152 6.989 -7.405 1.00 92.94 231 TRP A O 1
ATOM 1732 N N . PHE A 1 232 ? 14.383 5.120 -7.154 1.00 89.38 232 PHE A N 1
ATOM 1733 C CA . PHE A 1 232 ? 13.902 4.838 -5.805 1.00 89.38 232 PHE A CA 1
ATOM 1734 C C . PHE A 1 232 ? 14.179 6.002 -4.848 1.00 89.38 232 PHE A C 1
ATOM 1736 O O . PHE A 1 232 ? 13.275 6.468 -4.157 1.00 89.38 232 PHE A O 1
ATOM 1743 N N . ARG A 1 233 ? 15.388 6.586 -4.884 1.00 89.75 233 ARG A N 1
ATOM 1744 C CA . ARG A 1 233 ? 15.726 7.790 -4.093 1.00 89.75 233 ARG A CA 1
ATOM 1745 C C . ARG A 1 233 ? 14.873 9.020 -4.428 1.00 89.75 233 ARG A C 1
ATOM 1747 O O . ARG A 1 233 ? 14.824 9.961 -3.639 1.00 89.75 233 ARG A O 1
ATOM 1754 N N . LYS A 1 234 ? 14.209 9.033 -5.585 1.00 93.31 234 LYS A N 1
ATOM 1755 C CA . LYS A 1 234 ? 13.250 10.070 -5.992 1.00 93.31 234 LYS A CA 1
ATOM 1756 C C . LYS A 1 234 ? 11.800 9.702 -5.659 1.00 93.31 234 LYS A C 1
ATOM 1758 O O . LYS A 1 234 ? 10.921 10.501 -5.943 1.00 93.31 234 LYS A O 1
ATOM 1763 N N . GLY A 1 235 ? 11.550 8.538 -5.060 1.00 93.81 235 GLY A N 1
ATOM 1764 C CA . GLY A 1 235 ? 10.217 8.054 -4.701 1.00 93.81 235 GLY A CA 1
ATOM 1765 C C . GLY A 1 235 ? 9.471 7.334 -5.826 1.00 93.81 235 GLY A C 1
ATOM 1766 O O . GLY A 1 235 ? 8.243 7.292 -5.799 1.00 93.81 235 GLY A O 1
ATOM 1767 N N . PHE A 1 236 ? 10.191 6.784 -6.809 1.00 96.00 236 PHE A N 1
ATOM 1768 C CA . PHE A 1 236 ? 9.608 6.075 -7.949 1.00 96.00 236 PHE A CA 1
ATOM 1769 C C . PHE A 1 236 ? 10.127 4.641 -8.077 1.00 96.00 236 PHE A C 1
ATOM 1771 O O . PHE A 1 236 ? 11.276 4.345 -7.763 1.00 96.00 236 PHE A O 1
ATOM 1778 N N . LEU A 1 237 ? 9.282 3.770 -8.619 1.00 95.69 237 LEU A N 1
ATOM 1779 C CA . LEU A 1 237 ? 9.616 2.422 -9.049 1.00 95.69 237 LEU A CA 1
ATOM 1780 C C . LEU A 1 237 ? 10.046 2.443 -10.519 1.00 95.69 237 LEU A C 1
ATOM 1782 O O . LEU A 1 237 ? 9.326 2.951 -11.385 1.00 95.69 237 LEU A O 1
ATOM 1786 N N . ALA A 1 238 ? 11.203 1.854 -10.795 1.00 94.44 238 ALA A N 1
ATOM 1787 C CA . ALA A 1 238 ? 11.705 1.579 -12.134 1.00 94.44 238 ALA A CA 1
ATOM 1788 C C . ALA A 1 238 ? 12.601 0.332 -12.090 1.00 94.44 238 ALA A C 1
ATOM 1790 O O . ALA A 1 238 ? 13.245 0.110 -11.064 1.00 94.44 238 ALA A O 1
ATOM 1791 N N . PRO A 1 239 ? 12.653 -0.472 -13.161 1.00 91.00 239 PRO A N 1
ATOM 1792 C CA . PRO A 1 239 ? 13.584 -1.586 -13.278 1.00 91.00 239 PRO A CA 1
ATOM 1793 C C . PRO A 1 239 ? 14.998 -1.076 -13.593 1.00 91.00 239 PRO A C 1
ATOM 1795 O O . PRO A 1 239 ? 15.155 -0.069 -14.288 1.00 91.00 239 PRO A O 1
ATOM 1798 N N . SER A 1 240 ? 16.026 -1.807 -13.165 1.00 79.94 240 SER A N 1
ATOM 1799 C CA . SER A 1 240 ? 17.443 -1.468 -13.400 1.00 79.94 240 SER A CA 1
ATOM 1800 C C . SER A 1 240 ? 17.945 -1.861 -14.802 1.00 79.94 240 SER A C 1
ATOM 1802 O O . SER A 1 240 ? 19.041 -2.399 -14.954 1.00 79.94 240 SER A O 1
ATOM 1804 N N . LEU A 1 241 ? 17.146 -1.617 -15.847 1.00 72.94 241 LEU A N 1
ATOM 1805 C CA . LEU A 1 241 ? 17.454 -2.014 -17.226 1.00 72.94 241 LEU A CA 1
ATOM 1806 C C . LEU A 1 241 ? 18.781 -1.405 -17.711 1.00 72.94 241 LEU A C 1
ATOM 1808 O O . LEU A 1 241 ? 18.876 -0.199 -17.934 1.00 72.94 241 LEU A O 1
ATOM 1812 N N . GLY A 1 242 ? 19.791 -2.244 -17.946 1.00 52.38 242 GLY A N 1
ATOM 1813 C CA . GLY A 1 242 ? 21.050 -1.835 -18.578 1.00 52.38 242 GLY A CA 1
ATOM 1814 C C . GLY A 1 242 ? 22.073 -1.152 -17.663 1.00 52.38 242 GLY A C 1
ATOM 1815 O O . GLY A 1 242 ? 23.179 -0.861 -18.124 1.00 52.38 242 GLY A O 1
ATOM 1816 N N . GLU A 1 243 ? 21.782 -0.953 -16.375 1.00 50.19 243 GLU A N 1
ATOM 1817 C CA . GLU A 1 243 ? 22.855 -0.807 -15.392 1.00 50.19 243 GLU A CA 1
ATOM 1818 C C . GLU A 1 243 ? 23.380 -2.215 -15.110 1.00 50.19 243 GLU A C 1
ATOM 1820 O O . GLU A 1 243 ? 22.647 -3.068 -14.618 1.00 50.19 243 GLU A O 1
ATOM 1825 N N . ALA A 1 244 ? 24.634 -2.503 -15.472 1.00 41.75 244 ALA A N 1
ATOM 1826 C CA . ALA A 1 244 ? 25.284 -3.739 -15.050 1.00 41.75 244 ALA A CA 1
ATOM 1827 C C . ALA A 1 244 ? 25.230 -3.781 -13.520 1.00 41.75 244 ALA A C 1
ATOM 1829 O O . ALA A 1 244 ? 26.009 -3.060 -12.908 1.00 41.75 244 ALA A O 1
ATOM 1830 N N . GLY A 1 245 ? 24.284 -4.548 -12.958 1.00 43.69 245 GLY A N 1
ATOM 1831 C CA . GLY A 1 245 ? 23.856 -4.526 -11.556 1.00 43.69 245 GLY A CA 1
ATOM 1832 C C . GLY A 1 245 ? 24.867 -3.874 -10.623 1.00 43.69 245 GLY A C 1
ATOM 1833 O O . GLY A 1 245 ? 25.800 -4.531 -10.157 1.00 43.69 245 GLY A O 1
ATOM 1834 N N . VAL A 1 246 ? 24.735 -2.563 -10.392 1.00 36.91 246 VAL A N 1
ATOM 1835 C CA . VAL A 1 246 ? 25.647 -1.852 -9.491 1.00 36.91 246 VAL A CA 1
ATOM 1836 C C . VAL A 1 246 ? 25.089 -1.957 -8.085 1.00 36.91 246 VAL A C 1
ATOM 1838 O O . VAL A 1 246 ? 24.589 -1.012 -7.493 1.00 36.91 246 VAL A O 1
ATOM 1841 N N . GLY A 1 247 ? 25.213 -3.175 -7.591 1.00 37.00 247 GLY A N 1
ATOM 1842 C CA . GLY A 1 247 ? 25.015 -3.618 -6.231 1.00 37.00 247 GLY A CA 1
ATOM 1843 C C . GLY A 1 247 ? 25.212 -5.127 -6.284 1.00 37.00 247 GLY A C 1
ATOM 1844 O O . GLY A 1 247 ? 24.631 -5.761 -7.170 1.00 37.00 247 GLY A O 1
ATOM 1845 N N . PRO A 1 248 ? 26.054 -5.751 -5.436 1.00 35.88 248 PRO A N 1
ATOM 1846 C CA . PRO A 1 248 ? 25.967 -7.198 -5.308 1.00 35.88 248 PRO A CA 1
ATOM 1847 C C . PRO A 1 248 ? 24.490 -7.528 -5.086 1.00 35.88 248 PRO A C 1
ATOM 1849 O O . PRO A 1 248 ? 23.831 -6.837 -4.312 1.00 35.88 248 PRO A O 1
ATOM 1852 N N . ALA A 1 249 ? 23.955 -8.554 -5.748 1.00 49.69 249 ALA A N 1
ATOM 1853 C CA . ALA A 1 249 ? 22.752 -9.185 -5.236 1.00 49.69 249 ALA A CA 1
ATOM 1854 C C . ALA A 1 249 ? 23.127 -9.646 -3.822 1.00 49.69 249 ALA A C 1
ATOM 1856 O O . ALA A 1 249 ? 23.744 -10.694 -3.643 1.00 49.69 249 ALA A O 1
ATOM 1857 N N . VAL A 1 250 ? 22.870 -8.804 -2.813 1.00 48.88 250 VAL A N 1
ATOM 1858 C CA . VAL A 1 250 ? 23.295 -9.047 -1.425 1.00 48.88 250 VAL A CA 1
ATOM 1859 C C . VAL A 1 250 ? 22.641 -10.341 -0.926 1.00 48.88 250 VAL A C 1
ATOM 1861 O O . VAL A 1 250 ? 23.077 -10.939 0.056 1.00 48.88 250 VAL A O 1
ATOM 1864 N N . ARG A 1 251 ? 21.595 -10.806 -1.626 1.00 57.97 251 ARG A N 1
ATOM 1865 C CA . ARG A 1 251 ? 20.789 -11.972 -1.298 1.00 57.97 251 ARG A CA 1
ATOM 1866 C C . ARG A 1 251 ? 20.406 -12.765 -2.553 1.00 57.97 251 ARG A C 1
ATOM 1868 O O . ARG A 1 251 ? 20.267 -12.166 -3.618 1.00 57.97 251 ARG A O 1
ATOM 1875 N N . PRO A 1 252 ? 20.186 -14.086 -2.417 1.00 66.69 252 PRO A N 1
ATOM 1876 C CA . PRO A 1 252 ? 19.518 -14.892 -3.434 1.00 66.69 252 PRO A CA 1
ATOM 1877 C C . PRO A 1 252 ? 18.162 -14.290 -3.811 1.00 66.69 252 PRO A C 1
ATOM 1879 O O . PRO A 1 252 ? 17.414 -13.866 -2.926 1.00 66.69 252 PRO A O 1
ATOM 1882 N N . THR A 1 253 ? 17.842 -14.288 -5.103 1.00 70.31 253 THR A N 1
ATOM 1883 C CA . THR A 1 253 ? 16.617 -13.708 -5.670 1.00 70.31 253 THR A CA 1
ATOM 1884 C C . THR A 1 253 ? 15.349 -14.226 -4.995 1.00 70.31 253 THR A C 1
ATOM 1886 O O . THR A 1 253 ? 14.404 -13.470 -4.804 1.00 70.31 253 THR A O 1
ATOM 1889 N N . GLU A 1 254 ? 15.321 -15.486 -4.556 1.00 77.62 254 GLU A N 1
ATOM 1890 C CA . GLU A 1 254 ? 14.176 -16.085 -3.862 1.00 77.62 254 GLU A CA 1
ATOM 1891 C C . GLU A 1 254 ? 13.830 -15.349 -2.563 1.00 77.62 254 GLU A C 1
ATOM 1893 O O . GLU A 1 254 ? 12.656 -15.238 -2.215 1.00 77.62 254 GLU A O 1
ATOM 1898 N N . GLN A 1 255 ? 14.832 -14.795 -1.870 1.00 81.62 255 GLN A N 1
ATOM 1899 C CA . GLN A 1 255 ? 14.616 -14.039 -0.634 1.00 81.62 255 GLN A CA 1
ATOM 1900 C C . GLN A 1 255 ? 13.899 -12.713 -0.877 1.00 81.62 255 GLN A C 1
ATOM 1902 O O . GLN A 1 255 ? 13.284 -12.188 0.047 1.00 81.62 255 GLN A O 1
ATOM 1907 N N . TYR A 1 256 ? 13.943 -12.175 -2.100 1.00 82.88 256 TYR A N 1
ATOM 1908 C CA . TYR A 1 256 ? 13.187 -10.970 -2.437 1.00 82.88 256 TYR A CA 1
ATOM 1909 C C . TYR A 1 256 ? 11.690 -11.213 -2.343 1.00 82.88 256 TYR A C 1
ATOM 1911 O O . TYR A 1 256 ? 10.964 -10.267 -2.092 1.00 82.88 256 TYR A O 1
ATOM 1919 N N . PHE A 1 257 ? 11.246 -12.462 -2.515 1.00 86.75 257 PHE A N 1
ATOM 1920 C CA . PHE A 1 257 ? 9.846 -12.877 -2.565 1.00 86.75 257 PHE A CA 1
ATOM 1921 C C . PHE A 1 257 ? 9.332 -13.458 -1.237 1.00 86.75 257 PHE A C 1
ATOM 1923 O O . PHE A 1 257 ? 8.196 -13.924 -1.177 1.00 86.75 257 PHE A O 1
ATOM 1930 N N . ASP A 1 258 ? 10.138 -13.454 -0.174 1.00 84.94 258 ASP A N 1
ATOM 1931 C CA . ASP A 1 258 ? 9.773 -14.071 1.101 1.00 84.94 258 ASP A CA 1
ATOM 1932 C C . ASP A 1 258 ? 9.376 -13.009 2.149 1.00 84.94 258 ASP A C 1
ATOM 1934 O O . ASP A 1 258 ? 10.245 -12.325 2.703 1.00 84.94 258 ASP A O 1
ATOM 1938 N N . PRO A 1 259 ? 8.074 -12.860 2.467 1.00 81.94 259 PRO A N 1
ATOM 1939 C CA . PRO A 1 259 ? 7.619 -11.904 3.472 1.00 81.94 259 PRO A CA 1
ATOM 1940 C C . PRO A 1 259 ? 7.983 -12.322 4.908 1.00 81.94 259 PRO A C 1
ATOM 1942 O O . PRO A 1 259 ? 7.797 -11.532 5.828 1.00 81.94 259 PRO A O 1
ATOM 1945 N N . THR A 1 260 ? 8.502 -13.534 5.135 1.00 84.25 260 THR A N 1
ATOM 1946 C CA . THR A 1 260 ? 8.861 -14.027 6.478 1.00 84.25 260 THR A CA 1
ATOM 1947 C C . THR A 1 260 ? 10.274 -13.635 6.910 1.00 84.25 260 THR A C 1
ATOM 1949 O O . THR A 1 260 ? 10.609 -13.692 8.095 1.00 84.25 260 THR A O 1
ATOM 1952 N N . ILE A 1 261 ? 11.109 -13.193 5.968 1.00 83.62 261 ILE A N 1
ATOM 1953 C CA . ILE A 1 261 ? 12.452 -12.686 6.257 1.00 83.62 261 ILE A CA 1
ATOM 1954 C C . ILE A 1 261 ? 12.321 -11.260 6.814 1.00 83.62 261 ILE A C 1
ATOM 1956 O O . ILE A 1 261 ? 11.535 -10.488 6.276 1.00 83.62 261 ILE A O 1
ATOM 1960 N N . PRO A 1 262 ? 13.061 -10.848 7.857 1.00 83.94 262 PRO A N 1
ATOM 1961 C CA . PRO A 1 262 ? 13.028 -9.460 8.314 1.00 83.94 262 PRO A CA 1
ATOM 1962 C C . PRO A 1 262 ? 13.402 -8.476 7.199 1.00 83.94 262 PRO A C 1
ATOM 1964 O O . PRO A 1 262 ? 14.315 -8.754 6.409 1.00 83.94 262 PRO A O 1
ATOM 1967 N N . LEU A 1 263 ? 12.724 -7.324 7.156 1.00 82.12 263 LEU A N 1
ATOM 1968 C CA . LEU A 1 263 ? 13.103 -6.242 6.251 1.00 82.12 263 LEU A CA 1
ATOM 1969 C C . LEU A 1 263 ? 14.574 -5.850 6.488 1.00 82.12 263 LEU A C 1
ATOM 1971 O O . LEU A 1 263 ? 15.021 -5.807 7.641 1.00 82.12 263 LEU A O 1
ATOM 1975 N N . PRO A 1 264 ? 15.353 -5.594 5.423 1.00 77.31 264 PRO A N 1
ATOM 1976 C CA . PRO A 1 264 ? 16.710 -5.090 5.569 1.00 77.31 264 PRO A CA 1
ATOM 1977 C C . PRO A 1 264 ? 16.736 -3.785 6.375 1.00 77.31 264 PRO A C 1
ATOM 1979 O O . PRO A 1 264 ? 15.881 -2.919 6.205 1.00 77.31 264 PRO A O 1
ATOM 1982 N N . THR A 1 265 ? 17.726 -3.656 7.258 1.00 67.62 265 THR A N 1
ATOM 1983 C CA . THR A 1 265 ? 17.944 -2.456 8.085 1.00 67.62 265 THR A CA 1
ATOM 1984 C C . THR A 1 265 ? 18.911 -1.464 7.449 1.00 67.62 265 THR A C 1
ATOM 1986 O O . THR A 1 265 ? 19.038 -0.336 7.919 1.00 67.62 265 THR A O 1
ATOM 1989 N N . GLU A 1 266 ? 19.641 -1.896 6.425 1.00 60.72 266 GLU A N 1
ATOM 1990 C CA . GLU A 1 266 ? 20.516 -1.042 5.637 1.00 60.72 266 GLU A CA 1
ATOM 1991 C C . GLU A 1 266 ? 19.677 -0.436 4.487 1.00 60.72 266 GLU A C 1
ATOM 1993 O O . GLU A 1 266 ? 18.802 -1.089 3.916 1.00 60.72 266 GLU A O 1
ATOM 1998 N N . HIS A 1 267 ? 19.848 0.870 4.240 1.00 53.66 267 HIS A N 1
ATOM 1999 C CA . HIS A 1 267 ? 19.159 1.621 3.175 1.00 53.66 267 HIS A CA 1
ATOM 2000 C C . HIS A 1 267 ? 19.976 1.612 1.878 1.00 53.66 267 HIS A C 1
ATOM 2002 O O . HIS A 1 267 ? 20.133 2.626 1.194 1.00 53.66 267 HIS A O 1
ATOM 2008 N N . ASP A 1 268 ? 20.577 0.475 1.591 1.00 49.91 268 ASP A N 1
ATOM 2009 C CA . ASP A 1 268 ? 21.255 0.156 0.357 1.00 49.91 268 ASP A CA 1
ATOM 2010 C C . ASP A 1 268 ? 20.199 -0.283 -0.658 1.00 49.91 268 ASP A C 1
ATOM 2012 O O . ASP A 1 268 ? 19.582 -1.341 -0.561 1.00 49.91 268 ASP A O 1
ATOM 2016 N N . CYS A 1 269 ? 19.943 0.609 -1.613 1.00 55.12 269 CYS A N 1
ATOM 2017 C CA . CYS A 1 269 ? 19.455 0.176 -2.912 1.00 55.12 269 CYS A CA 1
ATOM 2018 C C . CYS A 1 269 ? 20.583 -0.554 -3.635 1.00 55.12 269 CYS A C 1
ATOM 2020 O O . CYS A 1 269 ? 21.714 -0.009 -3.598 1.00 55.12 269 CYS A O 1
#